Protein AF-A0A8H4UH31-F1 (afdb_monomer_lite)

Secondary structure (DSSP, 8-state):
-HHHHHHH--SSS-SSHHHHHHHHHHHHHHHHHHHTTGGGGSS-TT-TTTTSGGGGGGGSPPGGGGSS-TTT-TTTTHHHHHHHHHHHHHHHHHHHHHHTTT---TTS--HHHHHHHHHHHTHHHHHHHHH-SSSHHHHIIIIIHHHHH-PPPTT--GGGGGGGGGGGS-HHHHHHHHHHHHHHHHHTTS--PPPPPHHHHHHHHHHHHH---SS--PPP----------------

pLDDT: mean 80.94, std 19.0, range [25.3, 97.12]

Organism: NCBI:txid1053134

Radius of gyration: 21.47 Å; chains: 1; bounding box: 53×34×56 Å

Foldseek 3Di:
DLVLCLLQVLEPQADDLLSLLLSLLLVQVLVVCVVVVVLVVQAPPPPPVCVPVVPLVLLAPDCCLVVDHQQVDPDPGNVVSLVVVVVSLVVVLVVQVVVCVPPADPVRDGSSNSRVSCSVSVVNLSVVLVVDNRCNSVSSQPRNVCSVPNDFPPPQDSSCSSVRCVVVDDPQSNVVSVVSSVVSVVSHVPNDNDDDDPVRSVQSVCCNVPNHDPDDDPDPPDDPPDPDDDDDDDDD

Structure (mmCIF, N/CA/C/O backbone):
data_AF-A0A8H4UH31-F1
#
_entry.id   AF-A0A8H4UH31-F1
#
loop_
_atom_site.group_PDB
_atom_site.id
_atom_site.type_symbol
_atom_site.label_atom_id
_atom_site.label_alt_id
_atom_site.label_comp_id
_atom_site.label_asym_id
_atom_site.label_entity_id
_atom_site.label_seq_id
_atom_site.pdbx_PDB_ins_code
_atom_site.Cartn_x
_atom_site.Cartn_y
_atom_site.Cartn_z
_atom_site.occupancy
_atom_site.B_iso_or_equiv
_atom_site.auth_seq_id
_atom_site.auth_comp_id
_atom_site.auth_asym_id
_atom_site.auth_atom_id
_atom_site.pdbx_PDB_model_num
ATOM 1 N N . MET A 1 1 ? -4.901 -2.040 -12.806 1.00 70.06 1 MET A N 1
ATOM 2 C CA . MET A 1 1 ? -4.747 -0.571 -12.752 1.00 70.06 1 MET A CA 1
ATOM 3 C C . MET A 1 1 ? -3.303 -0.150 -12.471 1.00 70.06 1 MET A C 1
ATOM 5 O O . MET A 1 1 ? -2.704 0.439 -13.356 1.00 70.06 1 MET A O 1
ATOM 9 N N . HIS A 1 2 ? -2.698 -0.487 -11.323 1.00 85.94 2 HIS A N 1
ATOM 10 C CA . HIS A 1 2 ? -1.371 0.050 -10.956 1.00 85.94 2 HIS A CA 1
ATOM 11 C C . HIS A 1 2 ? -0.221 -0.316 -11.908 1.00 85.94 2 HIS A C 1
ATOM 13 O O . HIS A 1 2 ? 0.576 0.557 -12.235 1.00 85.94 2 HIS A O 1
ATOM 19 N N . LEU A 1 3 ? -0.153 -1.560 -12.407 1.00 86.31 3 LEU A N 1
ATOM 20 C CA . LEU A 1 3 ? 0.844 -1.940 -13.428 1.00 86.31 3 LEU A CA 1
ATOM 21 C C . LEU A 1 3 ? 0.683 -1.146 -14.728 1.00 86.31 3 LEU A C 1
ATOM 23 O O . LEU A 1 3 ? 1.679 -0.787 -15.338 1.00 86.31 3 LEU A O 1
ATOM 27 N N . ALA A 1 4 ? -0.553 -0.834 -15.129 1.00 86.75 4 ALA A N 1
ATOM 28 C CA . ALA A 1 4 ? -0.802 -0.035 -16.326 1.00 86.75 4 ALA A CA 1
ATOM 29 C C . ALA A 1 4 ? -0.328 1.414 -16.139 1.00 86.75 4 ALA A C 1
ATOM 31 O O . ALA A 1 4 ? 0.267 1.972 -17.050 1.00 86.75 4 ALA A O 1
ATOM 32 N N . GLN A 1 5 ? -0.514 2.001 -14.950 1.00 88.62 5 GLN A N 1
ATOM 33 C CA . GLN A 1 5 ? 0.063 3.316 -14.656 1.00 88.62 5 GLN A CA 1
ATOM 34 C C . GLN A 1 5 ? 1.593 3.275 -14.759 1.00 88.62 5 GLN A C 1
ATOM 36 O O . GLN A 1 5 ? 2.166 4.122 -15.431 1.00 88.62 5 GLN A O 1
ATOM 41 N N . LEU A 1 6 ? 2.249 2.277 -14.151 1.00 90.25 6 LEU A N 1
ATOM 42 C CA . LEU A 1 6 ? 3.710 2.143 -14.225 1.00 90.25 6 LEU A CA 1
ATOM 43 C C . LEU A 1 6 ? 4.212 1.952 -15.661 1.00 90.25 6 LEU A C 1
ATOM 45 O O . LEU A 1 6 ? 5.245 2.503 -16.043 1.00 90.25 6 LEU A O 1
ATOM 49 N N . LEU A 1 7 ? 3.453 1.205 -16.458 1.00 90.00 7 LEU A N 1
ATOM 50 C CA . LEU A 1 7 ? 3.750 0.952 -17.857 1.00 90.00 7 LEU A CA 1
ATOM 51 C C . LEU A 1 7 ? 3.650 2.218 -18.717 1.00 90.00 7 LEU A C 1
ATOM 53 O O . LEU A 1 7 ? 4.584 2.505 -19.454 1.00 90.00 7 LEU A O 1
ATOM 57 N N . PHE A 1 8 ? 2.544 2.959 -18.628 1.00 89.19 8 PHE A N 1
ATOM 58 C CA . PHE A 1 8 ? 2.219 4.014 -19.596 1.00 89.19 8 PHE A CA 1
ATOM 59 C C . PHE A 1 8 ? 2.584 5.430 -19.148 1.00 89.19 8 PHE A C 1
ATOM 61 O O . PHE A 1 8 ? 2.670 6.327 -19.984 1.00 89.19 8 PHE A O 1
ATOM 68 N N . GLN A 1 9 ? 2.812 5.656 -17.854 1.00 86.88 9 GLN A N 1
ATOM 69 C CA . GLN A 1 9 ? 3.253 6.957 -17.362 1.00 86.88 9 GLN A CA 1
ATOM 70 C C . GLN A 1 9 ? 4.760 7.113 -17.600 1.00 86.88 9 GLN A C 1
ATOM 72 O O . GLN A 1 9 ? 5.571 6.502 -16.903 1.00 86.88 9 GLN A O 1
ATOM 77 N N . HIS A 1 10 ? 5.134 7.934 -18.579 1.00 82.94 10 HIS A N 1
ATOM 78 C CA . HIS A 1 10 ? 6.537 8.218 -18.906 1.00 82.94 10 HIS A CA 1
ATOM 79 C C . HIS A 1 10 ? 7.198 9.135 -17.873 1.00 82.94 10 HIS A C 1
ATOM 81 O O . HIS A 1 10 ? 8.260 8.824 -17.341 1.00 82.94 10 HIS A O 1
ATOM 87 N N . ASN A 1 11 ? 6.535 10.247 -17.553 1.00 82.06 11 ASN A N 1
ATOM 88 C CA . ASN A 1 11 ? 7.171 11.350 -16.841 1.00 82.06 11 ASN A CA 1
ATOM 89 C C . ASN A 1 11 ? 6.966 11.270 -15.335 1.00 82.06 11 ASN A C 1
ATOM 91 O O . ASN A 1 11 ? 5.857 10.985 -14.868 1.00 82.06 11 ASN A O 1
ATOM 95 N N . ASP A 1 12 ? 8.040 11.589 -14.607 1.00 82.12 12 ASP A N 1
ATOM 96 C CA . ASP A 1 12 ? 8.074 11.850 -13.162 1.00 82.12 12 ASP A CA 1
ATOM 97 C C . ASP A 1 12 ? 7.559 10.697 -12.282 1.00 82.12 12 ASP A C 1
ATOM 99 O O . ASP A 1 12 ? 7.332 10.872 -11.086 1.00 82.12 12 ASP A O 1
ATOM 103 N N . LEU A 1 13 ? 7.387 9.500 -12.858 1.00 84.81 13 LEU A N 1
ATOM 104 C CA . LEU A 1 13 ? 6.949 8.332 -12.105 1.00 84.81 13 LEU A CA 1
ATOM 105 C C . LEU A 1 13 ? 8.113 7.593 -11.456 1.00 84.81 13 LEU A C 1
ATOM 107 O O . LEU A 1 13 ? 7.909 6.970 -10.423 1.00 84.81 13 LEU A O 1
ATOM 111 N N . VAL A 1 14 ? 9.304 7.629 -12.047 1.00 89.38 14 VAL A N 1
ATOM 112 C CA . VAL A 1 14 ? 10.465 6.876 -11.567 1.00 89.38 14 VAL A CA 1
ATOM 113 C C . VAL A 1 14 ? 11.676 7.799 -11.465 1.00 89.38 14 VAL A C 1
ATOM 115 O O . VAL A 1 14 ? 11.948 8.540 -12.407 1.00 89.38 14 VAL A O 1
ATOM 118 N N . SER A 1 15 ? 12.387 7.758 -10.336 1.00 89.88 15 SER A N 1
ATOM 119 C CA . SER A 1 15 ? 13.560 8.608 -10.068 1.00 89.88 15 SER A CA 1
ATOM 120 C C . SER A 1 15 ? 14.903 7.880 -10.179 1.00 89.88 15 SER A C 1
ATOM 122 O O . SER A 1 15 ? 15.918 8.519 -10.449 1.00 89.88 15 SER A O 1
ATOM 124 N N . SER A 1 16 ? 14.924 6.561 -9.988 1.00 94.25 16 SER A N 1
ATOM 125 C CA . SER A 1 16 ? 16.117 5.712 -10.083 1.00 94.25 16 SER A CA 1
ATOM 126 C C . SER A 1 16 ? 15.750 4.294 -10.527 1.00 94.25 16 SER A C 1
ATOM 128 O O . SER A 1 16 ? 14.575 3.917 -10.547 1.00 94.25 16 SER A O 1
ATOM 130 N N . GLU A 1 17 ? 16.746 3.476 -10.871 1.00 96.00 17 GLU A N 1
ATOM 131 C CA . GLU A 1 17 ? 16.490 2.070 -11.191 1.00 96.00 17 GLU A CA 1
ATOM 132 C C . GLU A 1 17 ? 15.904 1.302 -9.998 1.00 96.00 17 GLU A C 1
ATOM 134 O O . GLU A 1 17 ? 14.960 0.534 -10.167 1.00 96.00 17 GLU A O 1
ATOM 139 N N . ASP A 1 18 ? 16.421 1.530 -8.789 1.00 96.31 18 ASP A N 1
ATOM 140 C CA . ASP A 1 18 ? 15.924 0.883 -7.571 1.00 96.31 18 ASP A CA 1
ATOM 141 C C . ASP A 1 18 ? 14.499 1.324 -7.220 1.00 96.31 18 ASP A C 1
ATOM 143 O O . ASP A 1 18 ? 13.655 0.492 -6.882 1.00 96.31 18 ASP A O 1
ATOM 147 N N . ASP A 1 19 ? 14.175 2.604 -7.416 1.00 94.69 19 ASP A N 1
ATOM 148 C CA . ASP A 1 19 ? 12.799 3.093 -7.327 1.00 94.69 19 ASP A CA 1
ATOM 149 C C . ASP A 1 19 ? 11.890 2.400 -8.364 1.00 94.69 19 ASP A C 1
ATOM 151 O O . ASP A 1 19 ? 10.774 1.979 -8.045 1.00 94.69 19 ASP A O 1
ATOM 155 N N . CYS A 1 20 ? 12.384 2.172 -9.587 1.00 95.12 20 CYS A N 1
ATOM 156 C CA . CYS A 1 20 ? 11.659 1.411 -10.605 1.00 95.12 20 CYS A CA 1
ATOM 157 C C . CYS A 1 20 ? 11.386 -0.032 -10.166 1.00 95.12 20 CYS A C 1
ATOM 159 O O . CYS A 1 20 ? 10.269 -0.531 -10.332 1.00 95.12 20 CYS A O 1
ATOM 161 N N . ARG A 1 21 ? 12.401 -0.708 -9.614 1.00 97.12 21 ARG A N 1
ATOM 162 C CA . ARG A 1 21 ? 12.308 -2.095 -9.136 1.00 97.12 21 ARG A CA 1
ATOM 163 C C . ARG A 1 21 ? 11.351 -2.205 -7.950 1.00 97.12 21 ARG A C 1
ATOM 165 O O . ARG A 1 21 ? 10.476 -3.070 -7.967 1.00 97.12 21 ARG A O 1
ATOM 172 N N . ASN A 1 22 ? 11.408 -1.272 -6.998 1.00 95.75 22 ASN A N 1
ATOM 173 C CA . ASN A 1 22 ? 10.420 -1.121 -5.922 1.00 95.75 22 ASN A CA 1
ATOM 174 C C . ASN A 1 22 ? 8.997 -1.026 -6.457 1.00 95.75 22 ASN A C 1
ATOM 176 O O . ASN A 1 22 ? 8.120 -1.799 -6.056 1.00 95.75 22 ASN A O 1
ATOM 180 N N . LYS A 1 23 ? 8.781 -0.115 -7.405 1.00 95.25 23 LYS A N 1
ATOM 181 C CA . LYS A 1 23 ? 7.479 0.106 -8.034 1.00 95.25 23 LYS A CA 1
ATOM 182 C C . LYS A 1 23 ? 6.970 -1.128 -8.768 1.00 95.25 23 LYS A C 1
ATOM 184 O O . LYS A 1 23 ? 5.772 -1.429 -8.710 1.00 95.25 23 LYS A O 1
ATOM 189 N N . TYR A 1 24 ? 7.861 -1.829 -9.460 1.00 95.44 24 TYR A N 1
ATOM 190 C CA . TYR A 1 24 ? 7.552 -3.041 -10.206 1.00 95.44 24 TYR A CA 1
ATOM 191 C C . TYR A 1 24 ? 7.164 -4.192 -9.270 1.00 95.44 24 TYR A C 1
ATOM 193 O O . TYR A 1 24 ? 6.067 -4.744 -9.396 1.00 95.44 24 TYR A O 1
ATOM 201 N N . VAL A 1 25 ? 8.018 -4.506 -8.290 1.00 96.69 25 VAL A N 1
ATOM 202 C CA . VAL A 1 25 ? 7.815 -5.602 -7.333 1.00 96.69 25 VAL A CA 1
ATOM 203 C C . VAL A 1 25 ? 6.523 -5.404 -6.542 1.00 96.69 25 VAL A C 1
ATOM 205 O O . VAL A 1 25 ? 5.678 -6.302 -6.533 1.00 96.69 25 VAL A O 1
ATOM 208 N N . ALA A 1 26 ? 6.296 -4.215 -5.973 1.00 96.44 26 ALA A N 1
ATOM 209 C CA . ALA A 1 26 ? 5.078 -3.912 -5.219 1.00 96.44 26 ALA A CA 1
ATOM 210 C C . ALA A 1 26 ? 3.802 -4.163 -6.043 1.00 96.44 26 ALA A C 1
ATOM 212 O O . ALA A 1 26 ? 2.841 -4.784 -5.579 1.00 96.44 26 ALA A O 1
ATOM 213 N N . ARG A 1 27 ? 3.794 -3.732 -7.311 1.00 94.81 27 ARG A N 1
ATOM 214 C CA . ARG A 1 27 ? 2.629 -3.871 -8.197 1.00 94.81 27 ARG A CA 1
ATOM 215 C C . ARG A 1 27 ? 2.413 -5.306 -8.679 1.00 94.81 27 ARG A C 1
ATOM 217 O O . ARG A 1 27 ? 1.254 -5.708 -8.814 1.00 94.81 27 ARG A O 1
ATOM 224 N N . GLN A 1 28 ? 3.474 -6.088 -8.904 1.00 94.88 28 GLN A N 1
ATOM 225 C CA . GLN A 1 28 ? 3.346 -7.516 -9.224 1.00 94.88 28 GLN A CA 1
ATOM 226 C C . GLN A 1 28 ? 2.795 -8.308 -8.034 1.00 94.88 28 GLN A C 1
ATOM 228 O O . GLN A 1 28 ? 1.847 -9.083 -8.185 1.00 94.88 28 GLN A O 1
ATOM 233 N N . LEU A 1 29 ? 3.315 -8.052 -6.831 1.00 95.38 29 LEU A N 1
ATOM 234 C CA . LEU A 1 29 ? 2.835 -8.674 -5.597 1.00 95.38 29 LEU A CA 1
ATOM 235 C C . LEU A 1 29 ? 1.364 -8.343 -5.334 1.00 95.38 29 LEU A C 1
ATOM 237 O O . LEU A 1 29 ? 0.555 -9.243 -5.102 1.00 95.38 29 LEU A O 1
ATOM 241 N N . PHE A 1 30 ? 0.989 -7.070 -5.452 1.00 93.38 30 PHE A N 1
ATOM 242 C CA . PHE A 1 30 ? -0.396 -6.640 -5.281 1.00 93.38 30 PHE A CA 1
ATOM 243 C C . PHE A 1 30 ? -1.335 -7.258 -6.324 1.00 93.38 30 PHE A C 1
ATOM 245 O O . PHE A 1 30 ? -2.415 -7.747 -5.984 1.00 93.38 30 PHE A O 1
ATOM 252 N N . ARG A 1 31 ? -0.913 -7.317 -7.597 1.00 91.50 31 ARG A N 1
ATOM 253 C CA . ARG A 1 31 ? -1.653 -8.031 -8.649 1.00 91.50 31 ARG A CA 1
ATOM 254 C C . ARG A 1 31 ? -1.845 -9.501 -8.286 1.00 91.50 31 ARG A C 1
ATOM 256 O O . ARG A 1 31 ? -2.932 -10.033 -8.504 1.00 91.50 31 ARG A O 1
ATOM 263 N N . ARG A 1 32 ? -0.822 -10.168 -7.752 1.00 91.12 32 ARG A N 1
ATOM 264 C CA . ARG A 1 32 ? -0.923 -11.576 -7.356 1.00 91.12 32 ARG A CA 1
ATOM 265 C C . ARG A 1 32 ? -1.920 -11.773 -6.222 1.00 91.12 32 ARG A C 1
ATOM 267 O O . ARG A 1 32 ? -2.760 -12.662 -6.330 1.00 91.12 32 ARG A O 1
ATOM 274 N N . LEU A 1 33 ? -1.877 -10.925 -5.194 1.00 90.88 33 LEU A N 1
ATOM 275 C CA . LEU A 1 33 ? -2.866 -10.948 -4.114 1.00 90.88 33 LEU A CA 1
ATOM 276 C C . LEU A 1 33 ? -4.290 -10.780 -4.659 1.00 90.88 33 LEU A C 1
ATOM 278 O O . LEU A 1 33 ? -5.184 -11.521 -4.255 1.00 90.88 33 LEU A O 1
ATOM 282 N N . ALA A 1 34 ? -4.488 -9.874 -5.623 1.00 88.56 34 ALA A N 1
ATOM 283 C CA . ALA A 1 34 ? -5.775 -9.692 -6.290 1.00 88.56 34 ALA A CA 1
ATOM 284 C C . ALA A 1 34 ? -6.216 -10.951 -7.055 1.00 88.56 34 ALA A C 1
ATOM 286 O O . ALA A 1 34 ? -7.337 -11.417 -6.872 1.00 88.56 34 ALA A O 1
ATOM 287 N N . LYS A 1 35 ? -5.326 -11.547 -7.867 1.00 87.31 35 LYS A N 1
ATOM 288 C CA . LYS A 1 35 ? -5.616 -12.778 -8.630 1.00 87.31 35 LYS A CA 1
ATOM 289 C C . LYS A 1 35 ? -5.939 -13.972 -7.730 1.00 87.31 35 LYS A C 1
ATOM 291 O O . LYS A 1 35 ? -6.716 -14.829 -8.129 1.00 87.31 35 LYS A O 1
ATOM 296 N N . GLN A 1 36 ? -5.331 -14.038 -6.549 1.00 88.06 36 GLN A N 1
ATOM 297 C CA . GLN A 1 36 ? -5.541 -15.110 -5.573 1.00 88.06 36 GLN A CA 1
ATOM 298 C C . GLN A 1 36 ? -6.746 -14.861 -4.652 1.00 88.06 36 GLN A C 1
ATOM 300 O O . GLN A 1 36 ? -7.007 -15.682 -3.781 1.00 88.06 36 GLN A O 1
ATOM 305 N N . GLY A 1 37 ? -7.447 -13.726 -4.783 1.00 84.50 37 GLY A N 1
ATOM 306 C CA . GLY A 1 37 ? -8.533 -13.359 -3.869 1.00 84.50 37 GLY A CA 1
ATOM 307 C C . GLY A 1 37 ? -8.067 -13.094 -2.432 1.00 84.50 37 GLY A C 1
ATOM 308 O O . GLY A 1 37 ? -8.871 -13.114 -1.512 1.00 84.50 37 GLY A O 1
ATOM 309 N N . ARG A 1 38 ? -6.771 -12.835 -2.216 1.00 85.75 38 ARG A N 1
ATOM 310 C CA . ARG A 1 38 ? -6.180 -12.626 -0.882 1.00 85.75 38 ARG A CA 1
ATOM 311 C C . ARG A 1 38 ? -6.286 -11.188 -0.384 1.00 85.75 38 ARG A C 1
ATOM 313 O O . ARG A 1 38 ? -5.951 -10.917 0.759 1.00 85.75 38 ARG A O 1
ATOM 320 N N . LEU A 1 39 ? -6.754 -10.251 -1.212 1.00 82.38 39 LEU A N 1
ATOM 321 C CA . LEU A 1 39 ? -6.976 -8.871 -0.763 1.00 82.38 39 LEU A CA 1
ATOM 322 C C . LEU A 1 39 ? -8.113 -8.778 0.265 1.00 82.38 39 LEU A C 1
ATOM 324 O O . LEU A 1 39 ? -8.082 -7.911 1.127 1.00 82.38 39 LEU A O 1
ATOM 328 N N . SER A 1 40 ? -9.090 -9.688 0.230 1.00 73.00 40 SER A N 1
ATOM 329 C CA . SER A 1 40 ? -10.187 -9.716 1.204 1.00 73.00 40 SER A CA 1
ATOM 330 C C . SER A 1 40 ? -9.796 -10.291 2.568 1.00 73.00 40 SER A C 1
ATOM 332 O O . SER A 1 40 ? -10.651 -10.350 3.439 1.00 73.00 40 SER A O 1
ATOM 334 N N . THR A 1 41 ? -8.540 -10.706 2.771 1.00 75.38 41 THR A N 1
ATOM 335 C CA . THR A 1 41 ? -8.069 -11.267 4.049 1.00 75.38 41 THR A CA 1
ATOM 336 C C . THR A 1 41 ? -7.926 -10.212 5.158 1.00 75.38 41 THR A C 1
ATOM 338 O O . THR A 1 41 ? -7.814 -10.579 6.321 1.00 75.38 41 THR A O 1
ATOM 341 N N . LEU A 1 42 ? -7.934 -8.914 4.832 1.00 75.19 42 LEU A N 1
ATOM 342 C CA . LEU A 1 42 ? -7.936 -7.843 5.837 1.00 75.19 42 LEU A CA 1
ATOM 343 C C . LEU A 1 42 ? -9.382 -7.527 6.255 1.00 75.19 42 LEU A C 1
ATOM 345 O O . LEU A 1 42 ? -10.188 -7.117 5.413 1.00 75.19 42 LEU A O 1
ATOM 349 N N . GLY A 1 43 ? -9.710 -7.732 7.531 1.00 66.00 43 GLY A N 1
ATOM 350 C CA . GLY A 1 43 ? -11.081 -7.650 8.041 1.00 66.00 43 GLY A CA 1
ATOM 351 C C . GLY A 1 43 ? -11.307 -8.502 9.295 1.00 66.00 43 GLY A C 1
ATOM 352 O O . GLY A 1 43 ? -10.462 -9.320 9.667 1.00 66.00 43 GLY A O 1
ATOM 353 N N . PHE A 1 44 ? -12.486 -8.378 9.909 1.00 55.22 44 PHE A N 1
ATOM 354 C CA . PHE A 1 44 ? -12.973 -9.348 10.895 1.00 55.22 44 PHE A CA 1
ATOM 355 C C . PHE A 1 44 ? -13.179 -10.730 10.262 1.00 55.22 44 PHE A C 1
ATOM 357 O O . PHE A 1 44 ? -13.818 -10.843 9.228 1.00 55.22 44 PHE A O 1
ATOM 364 N N . ALA A 1 45 ? -12.764 -11.809 10.933 1.00 53.56 45 ALA A N 1
ATOM 365 C CA . ALA A 1 45 ? -12.970 -13.185 10.454 1.00 53.56 45 ALA A CA 1
ATOM 366 C C . ALA A 1 45 ? -14.454 -13.623 10.338 1.00 53.56 45 ALA A C 1
ATOM 368 O O . ALA A 1 45 ? -14.743 -14.671 9.767 1.00 53.56 45 ALA A O 1
ATOM 369 N N . GLN A 1 46 ? -15.392 -12.856 10.906 1.00 51.12 46 GLN A N 1
ATOM 370 C CA . GLN A 1 46 ? -16.840 -13.129 10.911 1.00 51.12 46 GLN A CA 1
ATOM 371 C C . GLN A 1 46 ? -17.611 -12.353 9.831 1.00 51.12 46 GLN A C 1
ATOM 373 O O . GLN A 1 46 ? -18.842 -12.389 9.790 1.00 51.12 46 GLN A O 1
ATOM 378 N N . ASP A 1 47 ? -16.913 -11.661 8.935 1.00 54.44 47 ASP A N 1
ATOM 379 C CA . ASP A 1 47 ? -17.488 -10.727 7.976 1.00 54.44 47 ASP A CA 1
ATOM 380 C C . ASP A 1 47 ? -18.101 -11.406 6.727 1.00 54.44 47 ASP A C 1
ATOM 382 O O . ASP A 1 47 ? -17.870 -11.007 5.592 1.00 54.44 47 ASP A O 1
ATOM 386 N N . ASN A 1 48 ? -18.988 -12.390 6.907 1.00 49.91 48 ASN A N 1
ATOM 387 C CA . ASN A 1 48 ? -19.646 -13.099 5.792 1.00 49.91 48 ASN A CA 1
ATOM 388 C C . ASN A 1 48 ? -20.543 -12.200 4.903 1.00 49.91 48 ASN A C 1
ATOM 390 O O . ASN A 1 48 ? -20.851 -12.564 3.769 1.00 49.91 48 ASN A O 1
ATOM 394 N N . TRP A 1 49 ? -20.937 -11.009 5.373 1.00 45.03 49 TRP A N 1
ATOM 395 C CA . TRP A 1 49 ? -21.634 -9.992 4.565 1.00 45.03 49 TRP A CA 1
ATOM 396 C C . TRP A 1 49 ? -20.688 -9.163 3.675 1.00 45.03 49 TRP A C 1
ATOM 398 O O . TRP A 1 49 ? -21.132 -8.476 2.752 1.00 45.03 49 TRP A O 1
ATOM 408 N N . SER A 1 50 ? -19.379 -9.229 3.927 1.00 45.81 50 SER A N 1
ATOM 409 C CA . SER A 1 50 ? -18.347 -8.398 3.303 1.00 45.81 50 SER A CA 1
ATOM 410 C C . SER A 1 50 ? -17.840 -8.952 1.961 1.00 45.81 50 SER A C 1
ATOM 412 O O . SER A 1 50 ? -17.092 -8.276 1.250 1.00 45.81 50 SER A O 1
ATOM 414 N N . ALA A 1 51 ? -18.291 -10.146 1.562 1.00 47.12 51 ALA A N 1
ATOM 415 C CA . ALA A 1 51 ? -18.050 -10.710 0.233 1.00 47.12 51 ALA A CA 1
ATOM 416 C C . ALA A 1 51 ? -18.620 -9.823 -0.900 1.00 47.12 51 ALA A C 1
ATOM 418 O O . ALA A 1 51 ? -18.150 -9.880 -2.037 1.00 47.12 51 ALA A O 1
ATOM 419 N N . ALA A 1 52 ? -19.567 -8.929 -0.590 1.00 47.28 52 ALA A N 1
ATOM 420 C CA . ALA A 1 52 ? -19.968 -7.835 -1.468 1.00 47.28 52 ALA A CA 1
ATOM 421 C C . ALA A 1 52 ? -18.988 -6.649 -1.325 1.00 47.28 52 ALA A C 1
ATOM 423 O O . ALA A 1 52 ? -19.200 -5.715 -0.550 1.00 47.28 52 ALA A O 1
ATOM 424 N N . VAL A 1 53 ? -17.902 -6.686 -2.103 1.00 52.72 53 VAL A N 1
ATOM 425 C CA . VAL A 1 53 ? -16.800 -5.696 -2.171 1.00 52.72 53 VAL A CA 1
ATOM 426 C C . VAL A 1 53 ? -17.272 -4.228 -2.259 1.00 52.72 53 VAL A C 1
ATOM 428 O O . VAL A 1 53 ? -16.550 -3.310 -1.876 1.00 52.72 53 VAL A O 1
ATOM 431 N N . THR A 1 54 ? -18.501 -3.974 -2.705 1.00 50.28 54 THR A N 1
ATOM 432 C CA . THR A 1 54 ? -19.052 -2.638 -2.962 1.00 50.28 54 THR A CA 1
ATOM 433 C C . THR A 1 54 ? -19.490 -1.833 -1.733 1.00 50.28 54 THR A C 1
ATOM 435 O O . THR A 1 54 ? -19.783 -0.656 -1.907 1.00 50.28 54 THR A O 1
ATOM 438 N N . LYS A 1 55 ? -19.502 -2.380 -0.505 1.00 53.38 55 LYS A N 1
ATOM 439 C CA . LYS A 1 55 ? -19.946 -1.633 0.704 1.00 53.38 55 LYS A CA 1
ATOM 440 C C . LYS A 1 55 ? -18.862 -1.374 1.766 1.00 53.38 55 LYS A C 1
ATOM 442 O O . LYS A 1 55 ? -19.136 -0.681 2.740 1.00 53.38 55 LYS A O 1
ATOM 447 N N . LYS A 1 56 ? -17.627 -1.865 1.578 1.00 60.47 56 LYS A N 1
ATOM 448 C CA . LYS A 1 56 ? -16.563 -1.795 2.608 1.00 60.47 56 LYS A CA 1
ATOM 449 C C . LYS A 1 56 ? -16.076 -0.376 2.928 1.00 60.47 56 LYS A C 1
ATOM 451 O O . LYS A 1 56 ? -15.656 -0.132 4.046 1.00 60.47 56 LYS A O 1
ATOM 456 N N . PHE A 1 57 ? -16.179 0.569 1.990 1.00 61.59 57 PHE A N 1
ATOM 457 C CA . PHE A 1 57 ? -15.667 1.933 2.192 1.00 61.59 57 PHE A CA 1
ATOM 458 C C . PHE A 1 57 ? -16.454 2.738 3.236 1.00 61.59 57 PHE A C 1
ATOM 460 O O . PHE A 1 57 ? -15.906 3.664 3.819 1.00 61.59 57 PHE A O 1
ATOM 467 N N . VAL A 1 58 ? -17.732 2.407 3.465 1.00 71.56 58 VAL A N 1
ATOM 468 C CA . VAL A 1 58 ? -18.547 3.064 4.504 1.00 71.56 58 VAL A CA 1
ATOM 469 C C . VAL A 1 58 ? -18.069 2.657 5.899 1.00 71.56 58 VAL A C 1
ATOM 471 O O . VAL A 1 58 ? -18.232 3.414 6.845 1.00 71.56 58 VAL A O 1
ATOM 474 N N . LEU A 1 59 ? -17.453 1.476 6.003 1.00 84.19 59 LEU A N 1
ATOM 475 C CA . LEU A 1 59 ? -16.930 0.896 7.237 1.00 84.19 59 LEU A CA 1
ATOM 476 C C . LEU A 1 59 ? -15.488 1.331 7.534 1.00 84.19 59 LEU A C 1
ATOM 478 O O . LEU A 1 59 ? -14.905 0.892 8.522 1.00 84.19 59 LEU A O 1
ATOM 482 N N . ASP A 1 60 ? -14.886 2.147 6.672 1.00 88.12 60 ASP A N 1
ATOM 483 C CA . ASP A 1 60 ? -13.552 2.693 6.883 1.00 88.12 60 ASP A CA 1
ATOM 484 C C . ASP A 1 60 ? -13.647 4.081 7.516 1.00 88.12 60 ASP A C 1
ATOM 486 O O . ASP A 1 60 ? -14.615 4.812 7.274 1.00 88.12 60 ASP A O 1
ATOM 490 N N . PRO A 1 61 ? -12.647 4.485 8.314 1.00 91.69 61 PRO A N 1
ATOM 491 C CA . PRO A 1 61 ? -12.646 5.822 8.869 1.00 91.69 61 PRO A CA 1
ATOM 492 C C . PRO A 1 61 ? -12.553 6.883 7.758 1.00 91.69 61 PRO A C 1
ATOM 494 O O . PRO A 1 61 ? -11.930 6.657 6.712 1.00 91.69 61 PRO A O 1
ATOM 497 N N . PRO A 1 62 ? -13.167 8.064 7.958 1.00 89.81 62 PRO A N 1
ATOM 498 C CA . PRO A 1 62 ? -13.184 9.107 6.944 1.00 89.81 62 PRO A CA 1
ATOM 499 C C . PRO A 1 62 ? -11.770 9.625 6.674 1.00 89.81 62 PRO A C 1
ATOM 501 O O . PRO A 1 62 ? -11.131 10.209 7.546 1.00 89.81 62 PRO A O 1
ATOM 504 N N . TRP A 1 63 ? -11.263 9.466 5.451 1.00 85.00 63 TRP A N 1
ATOM 505 C CA . TRP A 1 63 ? -9.896 9.894 5.109 1.00 85.00 63 TRP A CA 1
ATOM 506 C C . TRP A 1 63 ? -9.658 11.406 5.314 1.00 85.00 63 TRP A C 1
ATOM 508 O O . TRP A 1 63 ? -8.524 11.834 5.509 1.00 85.00 63 TRP A O 1
ATOM 518 N N . TRP A 1 64 ? -10.718 12.221 5.294 1.00 88.06 64 TRP A N 1
ATOM 519 C CA . TRP A 1 64 ? -10.659 13.684 5.333 1.00 88.06 64 TRP A CA 1
ATOM 520 C C . TRP A 1 64 ? -10.461 14.292 6.732 1.00 88.06 64 TRP A C 1
ATOM 522 O O . TRP A 1 64 ? -10.433 15.514 6.833 1.00 88.06 64 TRP A O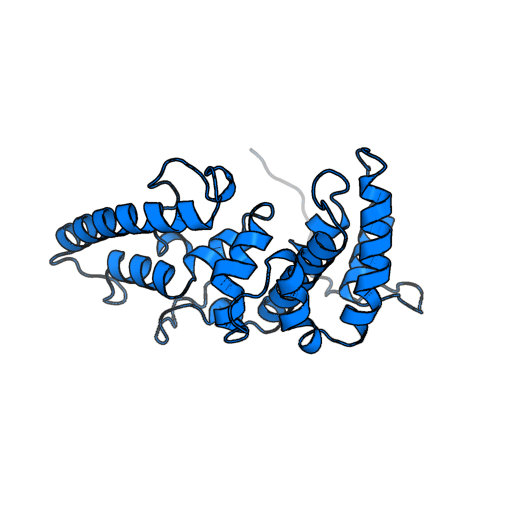 1
ATOM 532 N N . LEU A 1 65 ? -10.272 13.504 7.801 1.00 91.19 65 LEU A N 1
ATOM 533 C CA . LEU A 1 65 ? -10.086 14.040 9.167 1.00 91.19 65 LEU A CA 1
ATOM 534 C C . LEU A 1 65 ? -8.927 15.042 9.305 1.00 91.19 65 LEU A C 1
ATOM 536 O O . LEU A 1 65 ? -8.950 15.881 10.201 1.00 91.19 65 LEU A O 1
ATOM 540 N N . LEU A 1 66 ? -7.919 14.966 8.432 1.00 89.00 66 LEU A N 1
ATOM 541 C CA . LEU A 1 66 ? -6.797 15.907 8.406 1.00 89.00 66 LEU A CA 1
ATOM 542 C C . LEU A 1 66 ? -6.909 16.991 7.325 1.00 89.00 66 LEU A C 1
ATOM 544 O O . LEU A 1 66 ? -6.027 17.840 7.249 1.00 89.00 66 LEU A O 1
ATOM 548 N N . PHE A 1 67 ? -7.948 16.961 6.479 1.00 87.19 67 PHE A N 1
ATOM 549 C CA . PHE A 1 67 ? -8.106 17.835 5.302 1.00 87.19 67 PHE A CA 1
ATOM 550 C C . PHE A 1 67 ? -6.871 17.893 4.375 1.00 87.19 67 PHE A C 1
ATOM 552 O O . PHE A 1 67 ? -6.706 18.817 3.585 1.00 87.19 67 PHE A O 1
ATOM 559 N N . GLU A 1 68 ? -6.023 16.870 4.443 1.00 86.44 68 GLU A N 1
ATOM 560 C CA . GLU A 1 68 ? -4.788 16.700 3.686 1.00 86.44 68 GLU A CA 1
ATOM 561 C C . GLU A 1 68 ? -4.695 15.229 3.268 1.00 86.44 68 GLU A C 1
ATOM 563 O O . GLU A 1 68 ? -5.052 14.339 4.045 1.00 86.44 68 GLU A O 1
ATOM 568 N N . THR A 1 69 ? -4.228 14.946 2.051 1.00 86.00 69 THR A N 1
ATOM 569 C CA . THR A 1 69 ? -3.997 13.565 1.599 1.00 86.00 69 THR A CA 1
ATOM 570 C C . THR A 1 69 ? -2.647 13.030 2.093 1.00 86.00 69 THR A C 1
ATOM 572 O O . THR A 1 69 ? -1.690 13.807 2.140 1.00 86.00 69 THR A O 1
ATOM 575 N N . PRO A 1 70 ? -2.514 11.715 2.351 1.00 85.81 70 PRO A N 1
ATOM 576 C CA . PRO A 1 70 ? -1.258 11.079 2.753 1.00 85.81 70 PRO A CA 1
ATOM 577 C C . PRO A 1 70 ? -0.003 11.515 1.983 1.00 85.81 70 PRO A C 1
ATOM 579 O O . PRO A 1 70 ? 1.039 11.760 2.583 1.00 85.81 70 PRO A O 1
ATOM 582 N N . GLU A 1 71 ? -0.099 11.659 0.663 1.00 82.69 71 GLU A N 1
ATOM 583 C CA . GLU A 1 71 ? 1.004 12.049 -0.224 1.00 82.69 71 GLU A CA 1
ATOM 584 C C . GLU A 1 71 ? 1.436 13.527 -0.136 1.00 82.69 71 GLU A C 1
ATOM 586 O O . GLU A 1 71 ? 2.538 13.877 -0.566 1.00 82.69 71 GLU A O 1
ATOM 591 N N . MET A 1 72 ? 0.588 14.413 0.394 1.00 82.12 72 MET A N 1
ATOM 592 C CA . MET A 1 72 ? 0.879 15.853 0.461 1.00 82.12 72 MET A CA 1
ATOM 593 C C . MET A 1 72 ? 1.706 16.225 1.686 1.00 82.12 72 MET A C 1
ATOM 595 O O . MET A 1 72 ? 2.430 17.224 1.647 1.00 82.12 72 MET A O 1
ATOM 599 N N . ARG A 1 73 ? 1.664 15.395 2.733 1.00 80.94 73 ARG A N 1
ATOM 600 C CA . ARG A 1 73 ? 2.280 15.741 4.003 1.00 80.94 73 ARG A CA 1
ATOM 601 C C . ARG A 1 73 ? 3.787 15.896 3.899 1.00 80.94 73 ARG A C 1
ATOM 603 O O . ARG A 1 73 ? 4.490 15.119 3.252 1.00 80.94 73 ARG A O 1
ATOM 610 N N . ARG A 1 74 ? 4.289 16.927 4.568 1.00 74.31 74 ARG A N 1
ATOM 611 C CA . ARG A 1 74 ? 5.713 17.232 4.701 1.00 74.31 74 ARG A CA 1
ATOM 612 C C . ARG A 1 74 ? 6.121 17.167 6.181 1.00 74.31 74 ARG A C 1
ATOM 614 O O . ARG A 1 74 ? 5.321 17.587 7.018 1.00 74.31 74 ARG A O 1
ATOM 621 N N . PRO A 1 75 ? 7.365 16.755 6.490 1.00 73.19 75 PRO A N 1
ATOM 622 C CA . PRO A 1 75 ? 8.408 16.308 5.557 1.00 73.19 75 PRO A CA 1
ATOM 623 C C . PRO A 1 75 ? 8.293 14.853 5.065 1.00 73.19 75 PRO A C 1
ATOM 625 O O . PRO A 1 75 ? 8.735 14.589 3.950 1.00 73.19 75 PRO A O 1
ATOM 628 N N . SER A 1 76 ? 7.691 13.934 5.825 1.00 70.75 76 SER A N 1
ATOM 629 C CA . SER A 1 76 ? 7.859 12.480 5.603 1.00 70.75 76 SER A CA 1
ATOM 630 C C . SER A 1 76 ? 6.643 11.772 4.977 1.00 70.75 76 SER A C 1
ATOM 632 O O . SER A 1 76 ? 6.491 10.557 5.109 1.00 70.75 76 SER A O 1
ATOM 634 N N . GLY A 1 77 ? 5.751 12.509 4.305 1.00 83.69 77 GLY A N 1
ATOM 635 C CA . GLY A 1 77 ? 4.650 11.935 3.525 1.00 83.69 77 GLY A CA 1
ATOM 636 C C . GLY A 1 77 ? 3.687 11.063 4.337 1.00 83.69 77 GLY A C 1
ATOM 637 O O . GLY A 1 77 ? 3.197 11.452 5.402 1.00 83.69 77 GLY A O 1
ATOM 638 N N . VAL A 1 78 ? 3.419 9.865 3.811 1.00 88.06 78 VAL A N 1
ATOM 639 C CA . VAL A 1 78 ? 2.373 8.946 4.289 1.00 88.06 78 VAL A CA 1
ATOM 640 C C . VAL A 1 78 ? 2.585 8.521 5.749 1.00 88.06 78 VAL A C 1
ATOM 642 O O . VAL A 1 78 ? 1.608 8.375 6.482 1.00 88.06 78 VAL A O 1
ATOM 645 N N . ASP A 1 79 ? 3.828 8.379 6.214 1.00 87.75 79 ASP A N 1
ATOM 646 C CA . ASP A 1 79 ? 4.117 7.890 7.571 1.00 87.75 79 ASP A CA 1
ATOM 647 C C . ASP A 1 79 ? 3.791 8.913 8.654 1.00 87.75 79 ASP A C 1
ATOM 649 O O . ASP A 1 79 ? 3.139 8.605 9.654 1.00 87.75 79 ASP A O 1
ATOM 653 N N . GLU A 1 80 ? 4.213 10.160 8.459 1.00 88.69 80 GLU A N 1
ATOM 654 C CA . GLU A 1 80 ? 3.814 11.254 9.344 1.00 88.69 80 GLU A CA 1
ATOM 655 C C . GLU A 1 80 ? 2.319 11.519 9.262 1.00 88.69 80 GLU A C 1
ATOM 657 O O . GLU A 1 80 ? 1.695 11.866 10.269 1.00 88.69 80 GLU A O 1
ATOM 662 N N . TRP A 1 81 ? 1.739 11.327 8.075 1.00 92.38 81 TRP A N 1
ATOM 663 C CA . TRP A 1 81 ? 0.310 11.488 7.895 1.00 92.38 81 TRP A CA 1
ATOM 664 C C . TRP A 1 81 ? -0.438 10.462 8.722 1.00 92.38 81 TRP A C 1
ATOM 666 O O . TRP A 1 81 ? -1.321 10.836 9.487 1.00 92.38 81 TRP A O 1
ATOM 676 N N . SER A 1 82 ? -0.006 9.204 8.659 1.00 92.94 82 SER A N 1
ATOM 677 C CA . SER A 1 82 ? -0.576 8.100 9.421 1.00 92.94 82 SER A CA 1
ATOM 678 C C . SER A 1 82 ? -0.527 8.361 10.926 1.00 92.94 82 SER A C 1
ATOM 680 O O . SER A 1 82 ? -1.529 8.185 11.617 1.00 92.94 82 SER A O 1
ATOM 682 N N . LYS A 1 83 ? 0.599 8.883 11.434 1.00 92.56 83 LYS A N 1
ATOM 683 C CA . LYS A 1 83 ? 0.752 9.228 12.857 1.00 92.56 83 LYS A CA 1
ATOM 684 C C . LYS A 1 83 ? -0.260 10.275 13.311 1.00 92.56 83 LYS A C 1
ATOM 686 O O . LYS A 1 83 ? -0.946 10.062 14.307 1.00 92.56 83 LYS A O 1
ATOM 691 N N . ALA A 1 84 ? -0.374 11.399 12.603 1.00 92.62 84 ALA A N 1
ATOM 692 C CA . ALA A 1 84 ? -1.311 12.435 13.036 1.00 92.62 84 ALA A CA 1
ATOM 693 C C . ALA A 1 84 ? -2.766 12.078 12.715 1.00 92.62 84 ALA A C 1
ATOM 695 O O . ALA A 1 84 ? -3.665 12.495 13.437 1.00 92.62 84 ALA A O 1
ATOM 696 N N . TYR A 1 85 ? -3.003 11.293 11.663 1.00 94.50 85 TYR A N 1
ATOM 697 C CA . TYR A 1 85 ? -4.333 10.794 11.349 1.00 94.50 85 TYR A CA 1
ATOM 698 C C . TYR A 1 85 ? -4.809 9.871 12.464 1.00 94.50 85 TYR A C 1
ATOM 700 O O . TYR A 1 85 ? -5.932 10.026 12.922 1.00 94.50 85 TYR A O 1
ATOM 708 N N . GLY A 1 86 ? -3.940 8.990 12.970 1.00 94.75 86 GLY A N 1
ATOM 709 C CA . GLY A 1 86 ? -4.240 8.112 14.100 1.00 94.75 86 GLY A CA 1
ATOM 710 C C . GLY A 1 86 ? -4.687 8.872 15.353 1.00 94.75 86 GLY A C 1
ATOM 711 O O . GLY A 1 86 ? -5.674 8.495 15.974 1.00 94.75 86 GLY A O 1
ATOM 712 N N . LEU A 1 87 ? -4.035 9.990 15.692 1.00 94.69 87 LEU A N 1
ATOM 713 C CA . LEU A 1 87 ? -4.444 10.832 16.830 1.00 94.69 87 LEU A CA 1
ATOM 714 C C . LEU A 1 87 ? -5.864 11.405 16.655 1.00 94.69 87 LEU A C 1
ATOM 716 O O . LEU A 1 87 ? -6.664 11.447 17.597 1.00 94.69 87 LEU A O 1
ATOM 720 N N . GLN A 1 88 ? -6.191 11.819 15.434 1.00 95.50 88 GLN A N 1
ATOM 721 C CA . GLN A 1 88 ? -7.468 12.449 15.111 1.00 95.50 88 GLN A CA 1
ATOM 722 C C . GLN A 1 88 ? -8.563 11.393 14.997 1.00 95.50 88 GLN A C 1
ATOM 724 O O . GLN A 1 88 ? -9.683 11.611 15.459 1.00 95.50 88 GLN A O 1
ATOM 729 N N . LEU A 1 89 ? -8.208 10.228 14.461 1.00 96.62 89 LEU A N 1
ATOM 730 C CA . LEU A 1 89 ? -9.050 9.051 14.411 1.00 96.62 89 LEU A CA 1
ATOM 731 C C . LEU A 1 89 ? -9.456 8.612 15.818 1.00 96.62 89 LEU A C 1
ATOM 733 O O . LEU A 1 89 ? -10.638 8.407 16.049 1.00 96.62 89 LEU A O 1
ATOM 737 N N . GLU A 1 90 ? -8.538 8.552 16.785 1.00 96.75 90 GLU A N 1
ATOM 738 C CA . GLU A 1 90 ? -8.903 8.201 18.166 1.00 96.75 90 GLU A CA 1
ATOM 739 C C . GLU A 1 90 ? -9.911 9.180 18.778 1.00 96.75 90 GLU A C 1
ATOM 741 O O . GLU A 1 90 ? -10.828 8.778 19.495 1.00 96.75 90 GLU A O 1
ATOM 746 N N . THR A 1 91 ? -9.777 10.474 18.482 1.00 96.75 91 THR A N 1
ATOM 747 C CA . THR A 1 91 ? -10.740 11.486 18.942 1.00 96.75 91 THR A CA 1
ATOM 748 C C . THR A 1 91 ? -12.106 11.291 18.280 1.00 96.75 91 THR A C 1
ATOM 750 O O . THR A 1 91 ? -13.134 11.330 18.956 1.00 96.75 91 THR A O 1
ATOM 753 N N . TRP A 1 92 ? -12.117 11.033 16.971 1.00 96.31 92 TRP A N 1
ATOM 754 C CA . TRP A 1 92 ? -13.324 10.740 16.201 1.00 96.31 92 TRP A CA 1
ATOM 755 C C . TRP A 1 92 ? -14.039 9.479 16.701 1.00 96.31 92 TRP A C 1
ATOM 757 O O . TRP A 1 92 ? -15.248 9.505 16.927 1.00 96.31 92 TRP A O 1
ATOM 767 N N . LEU A 1 93 ? -13.294 8.394 16.929 1.00 96.50 93 LEU A N 1
ATOM 768 C CA . LEU A 1 93 ? -13.837 7.120 17.395 1.00 96.50 93 LEU A CA 1
ATOM 769 C C . LEU A 1 93 ? -14.489 7.260 18.769 1.00 96.50 93 LEU A C 1
ATOM 771 O O . LEU A 1 93 ? -15.616 6.812 18.930 1.00 96.50 93 LEU A O 1
ATOM 775 N N . LYS A 1 94 ? -13.866 7.975 19.714 1.00 96.94 94 LYS A N 1
ATOM 776 C CA . LYS A 1 94 ? -14.479 8.255 21.027 1.00 96.94 94 LYS A CA 1
ATOM 777 C C . LYS A 1 94 ? -15.811 8.997 20.912 1.00 96.94 94 LYS A C 1
ATOM 779 O O . LYS A 1 94 ? -16.747 8.701 21.648 1.00 96.94 94 LYS A O 1
ATOM 784 N N . ALA A 1 95 ? -15.902 9.966 19.999 1.00 96.38 95 ALA A N 1
ATOM 785 C CA . ALA A 1 95 ? -17.143 10.698 19.769 1.00 96.38 95 ALA A CA 1
ATOM 786 C C . ALA A 1 95 ? -18.230 9.794 19.166 1.00 96.38 95 ALA A C 1
ATOM 788 O O . ALA A 1 95 ? -19.381 9.868 19.591 1.00 96.38 95 ALA A O 1
ATOM 789 N N . MET A 1 96 ? -17.870 8.924 18.216 1.00 94.69 96 MET A N 1
ATOM 790 C CA . MET A 1 96 ? -18.808 7.957 17.643 1.00 94.69 96 MET A CA 1
ATOM 791 C C . MET A 1 96 ? -19.278 6.935 18.678 1.00 94.69 96 MET A C 1
ATOM 793 O O . MET A 1 96 ? -20.478 6.735 18.814 1.00 94.69 96 MET A O 1
ATOM 797 N N . GLU A 1 97 ? -18.359 6.355 19.451 1.00 95.38 97 GLU A N 1
ATOM 798 C CA . GLU A 1 97 ? -18.661 5.372 20.497 1.00 95.38 97 GLU A CA 1
ATOM 799 C C . GLU A 1 97 ? -19.676 5.921 21.516 1.00 95.38 97 GLU A C 1
ATOM 801 O O . GLU A 1 97 ? -20.567 5.195 21.949 1.00 95.38 97 GLU A O 1
ATOM 806 N N . GLU A 1 98 ? -19.594 7.210 21.870 1.00 95.62 98 GLU A N 1
ATOM 807 C CA . GLU A 1 98 ? -20.578 7.865 22.742 1.00 95.62 98 GLU A CA 1
ATOM 808 C C . GLU A 1 98 ? -21.965 7.966 22.090 1.00 95.62 98 GLU A C 1
ATOM 810 O O . GLU A 1 98 ? -22.972 7.720 22.750 1.00 95.62 98 GLU A O 1
ATOM 815 N N . GLN A 1 99 ? -22.025 8.307 20.799 1.00 92.69 99 GLN A N 1
ATOM 816 C CA . GLN A 1 99 ? -23.283 8.418 20.049 1.00 92.69 99 GLN A CA 1
ATOM 817 C C . GLN A 1 99 ? -23.923 7.061 19.745 1.00 92.69 99 GLN A C 1
ATOM 819 O O . GLN A 1 99 ? -25.139 6.955 19.613 1.00 92.69 99 GLN A O 1
ATOM 824 N N . GLU A 1 100 ? -23.113 6.015 19.635 1.00 93.62 100 GLU A N 1
ATOM 825 C CA . GLU A 1 100 ? -23.557 4.655 19.342 1.00 93.62 100 GLU A CA 1
ATOM 826 C C . GLU A 1 100 ? -24.111 3.928 20.580 1.00 93.62 100 GLU A C 1
ATOM 828 O O . GLU A 1 100 ? -24.679 2.837 20.458 1.00 93.62 100 GLU A O 1
ATOM 833 N N . LYS A 1 101 ? -24.003 4.520 21.779 1.00 91.88 101 LYS A N 1
ATOM 834 C CA . LYS A 1 101 ? -24.552 3.943 23.013 1.00 91.88 101 LYS A CA 1
ATOM 835 C C . LYS A 1 101 ? -26.062 3.740 22.910 1.00 91.88 101 LYS A C 1
ATOM 837 O O . LYS A 1 101 ? -26.834 4.682 22.767 1.00 91.88 101 LYS A O 1
ATOM 842 N N . GLY A 1 102 ? -26.489 2.487 23.064 1.00 84.06 102 GLY A N 1
ATOM 843 C CA . GLY A 1 102 ? -27.903 2.108 23.037 1.00 84.06 102 GLY A CA 1
ATOM 844 C C . GLY A 1 102 ? -28.506 1.995 21.633 1.00 84.06 102 GLY A C 1
ATOM 845 O O . GLY A 1 102 ? -29.696 1.708 21.521 1.00 84.06 102 GLY A O 1
ATOM 846 N N . ALA A 1 103 ? -27.712 2.179 20.574 1.00 86.12 103 ALA A N 1
ATOM 847 C CA . ALA A 1 103 ? -28.139 1.913 19.206 1.00 86.12 103 ALA A CA 1
ATOM 848 C C . ALA A 1 103 ? -28.099 0.406 18.889 1.00 86.12 103 ALA A C 1
ATOM 850 O O . ALA A 1 103 ? -27.280 -0.344 19.423 1.00 86.12 103 ALA A O 1
ATOM 851 N N . ALA A 1 104 ? -28.987 -0.037 17.996 1.00 80.12 104 ALA A N 1
ATOM 852 C CA . ALA A 1 104 ? -28.992 -1.394 17.458 1.00 80.12 104 ALA A CA 1
ATOM 853 C C . ALA A 1 104 ? -28.386 -1.402 16.047 1.00 80.12 104 ALA A C 1
ATOM 855 O O . ALA A 1 104 ? -28.789 -0.611 15.193 1.00 80.12 104 ALA A O 1
ATOM 856 N N . PHE A 1 105 ? -27.449 -2.318 15.797 1.00 79.50 105 PHE A N 1
ATOM 857 C CA . PHE A 1 105 ? -26.743 -2.460 14.519 1.00 79.50 105 PHE A CA 1
ATOM 858 C C . PHE A 1 105 ? -27.119 -3.777 13.836 1.00 79.50 105 PHE A C 1
ATOM 860 O O . PHE A 1 105 ? -27.384 -4.772 14.509 1.00 79.50 105 PHE A O 1
ATOM 867 N N . LEU A 1 106 ? -27.139 -3.789 12.498 1.00 67.62 106 LEU A N 1
ATOM 868 C CA . LEU A 1 106 ? -27.602 -4.933 11.695 1.00 67.62 106 LEU A CA 1
ATOM 869 C C . LEU A 1 106 ? -26.795 -6.216 11.936 1.00 67.62 106 LEU A C 1
ATOM 871 O O . LEU A 1 106 ? -27.357 -7.306 11.929 1.00 67.62 106 LEU A O 1
ATOM 875 N N . ASP A 1 107 ? -25.489 -6.082 12.142 1.00 74.19 107 ASP A N 1
ATOM 876 C CA . ASP A 1 107 ? -24.551 -7.164 12.448 1.00 74.19 107 ASP A CA 1
ATOM 877 C C . ASP A 1 107 ? -24.145 -7.188 13.933 1.00 74.19 107 ASP A C 1
ATOM 879 O O . ASP A 1 107 ? -23.295 -7.980 14.332 1.00 74.19 107 ASP A O 1
ATOM 883 N N . GLY A 1 108 ? -24.754 -6.330 14.760 1.00 82.00 108 GLY A N 1
ATOM 884 C CA . GLY A 1 108 ? -24.404 -6.156 16.168 1.00 82.00 108 GLY A CA 1
ATOM 885 C C . GLY A 1 108 ? -23.063 -5.455 16.411 1.00 82.00 108 GLY A C 1
ATOM 886 O O . GLY A 1 108 ? -22.657 -5.346 17.567 1.00 82.00 108 GLY A O 1
ATOM 887 N N . ILE A 1 109 ? -22.386 -4.969 15.364 1.00 85.19 109 ILE A N 1
ATOM 888 C CA . ILE A 1 109 ? -21.082 -4.312 15.464 1.00 85.19 109 ILE A CA 1
ATOM 889 C C . ILE A 1 109 ? -21.260 -2.809 15.179 1.00 85.19 109 ILE A C 1
ATOM 891 O O . ILE A 1 109 ? -21.740 -2.439 14.105 1.00 85.19 109 ILE A O 1
ATOM 895 N N . PRO A 1 110 ? -20.875 -1.917 16.111 1.00 89.88 110 PRO A N 1
ATOM 896 C CA . PRO A 1 110 ? -20.919 -0.477 15.877 1.00 89.88 110 PRO A CA 1
ATOM 897 C C . PRO A 1 110 ? -20.008 -0.041 14.722 1.00 89.88 110 PRO A C 1
ATOM 899 O O . PRO A 1 110 ? -18.991 -0.678 14.427 1.00 89.88 110 PRO A O 1
ATOM 902 N N . LEU A 1 111 ? -20.325 1.087 14.088 1.00 88.25 111 LEU A N 1
ATOM 903 C CA . LEU A 1 111 ? -19.522 1.611 12.986 1.00 88.25 111 LEU A CA 1
ATOM 904 C C . LEU A 1 111 ? -18.121 2.023 13.463 1.00 88.25 111 LEU A C 1
ATOM 906 O O . LEU A 1 111 ? -17.147 1.801 12.744 1.00 88.25 111 LEU A O 1
ATOM 910 N N . SER A 1 112 ? -17.993 2.560 14.681 1.00 92.69 112 SER A N 1
ATOM 911 C CA . SER A 1 112 ? -16.688 2.870 15.288 1.00 92.69 112 SER A CA 1
ATOM 912 C C . SER A 1 112 ? -15.775 1.644 15.391 1.00 92.69 112 SER A C 1
ATOM 914 O O . SER A 1 112 ? -14.588 1.730 15.069 1.00 92.69 112 SER A O 1
ATOM 916 N N . ALA A 1 113 ? -16.327 0.483 15.752 1.00 91.19 113 ALA A N 1
ATOM 917 C CA . ALA A 1 113 ? -15.581 -0.769 15.839 1.00 91.19 113 ALA A CA 1
ATOM 918 C C . ALA A 1 113 ? -15.076 -1.220 14.460 1.00 91.19 113 ALA A C 1
ATOM 920 O O . ALA A 1 113 ? -13.915 -1.608 14.323 1.00 91.19 113 ALA A O 1
ATOM 921 N N . HIS A 1 114 ? -15.909 -1.092 13.424 1.00 88.75 114 HIS A N 1
ATOM 922 C CA . HIS A 1 114 ? -15.509 -1.349 12.037 1.00 88.75 114 HIS A CA 1
ATOM 923 C C . HIS A 1 114 ? -14.409 -0.405 11.546 1.00 88.75 114 HIS A C 1
ATOM 925 O O . HIS A 1 114 ? -13.463 -0.850 10.894 1.00 88.75 114 HIS A O 1
ATOM 931 N N . MET A 1 115 ? -14.505 0.886 11.869 1.00 92.00 115 MET A N 1
ATOM 932 C CA . MET A 1 115 ? -13.498 1.882 11.496 1.00 92.00 115 MET A CA 1
ATOM 933 C C . MET A 1 115 ? -12.153 1.618 12.182 1.00 92.00 115 MET A C 1
ATOM 935 O O . MET A 1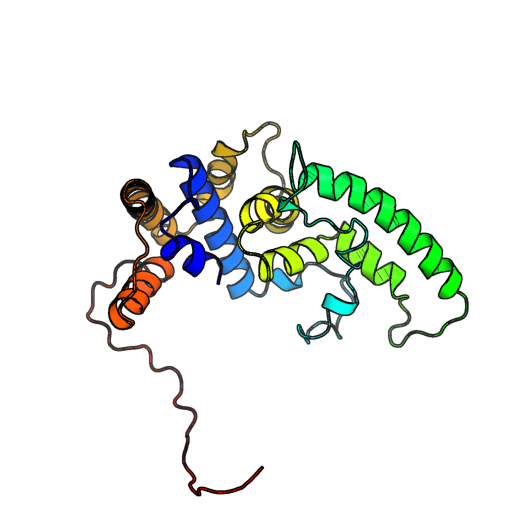 115 ? -11.105 1.700 11.536 1.00 92.00 115 MET A O 1
ATOM 939 N N . ARG A 1 116 ? -12.183 1.278 13.476 1.00 93.94 116 ARG A N 1
ATOM 940 C CA . ARG A 1 116 ? -10.994 0.925 14.259 1.00 93.94 116 ARG A CA 1
ATOM 941 C C . ARG A 1 116 ? -10.309 -0.309 13.683 1.00 93.94 116 ARG A C 1
ATOM 943 O O . ARG A 1 116 ? -9.122 -0.257 13.370 1.00 93.94 116 ARG A O 1
ATOM 950 N N . GLU A 1 117 ? -11.074 -1.373 13.454 1.00 91.62 117 GLU A N 1
ATOM 951 C CA . GLU A 1 117 ? -10.563 -2.598 12.841 1.00 91.62 117 GLU A CA 1
ATOM 952 C C . GLU A 1 117 ? -9.954 -2.314 11.468 1.00 91.62 117 GLU A C 1
ATOM 954 O O . GLU A 1 117 ? -8.828 -2.729 11.209 1.00 91.62 117 GLU A O 1
ATOM 959 N N . SER A 1 118 ? -10.634 -1.534 10.622 1.00 90.75 118 SER A N 1
ATOM 960 C CA . SER A 1 118 ? -10.125 -1.184 9.294 1.00 90.75 118 SER A CA 1
ATOM 961 C C . SER A 1 118 ? -8.736 -0.550 9.330 1.00 90.75 118 SER A C 1
ATOM 963 O O . SER A 1 118 ? -7.867 -0.851 8.500 1.00 90.75 118 SER A O 1
ATOM 965 N N . TRP A 1 119 ? -8.529 0.350 10.289 1.00 92.94 119 TRP A N 1
ATOM 966 C CA . TRP A 1 119 ? -7.261 1.030 10.489 1.00 92.94 119 TRP A CA 1
ATOM 967 C C . TRP A 1 119 ? -6.182 0.072 11.007 1.00 92.94 119 TRP A C 1
ATOM 969 O O . TRP A 1 119 ? -5.086 0.003 10.444 1.00 92.94 119 TRP A O 1
ATOM 979 N N . GLU A 1 120 ? -6.505 -0.718 12.031 1.00 91.62 120 GLU A N 1
ATOM 980 C CA . GLU A 1 120 ? -5.578 -1.637 12.696 1.00 91.62 120 GLU A CA 1
ATOM 981 C C . GLU A 1 120 ? -5.152 -2.808 11.804 1.00 91.62 120 GLU A C 1
ATOM 983 O O . GLU A 1 120 ? -3.973 -3.185 11.794 1.00 91.62 120 GLU A O 1
ATOM 988 N N . THR A 1 121 ? -6.071 -3.370 11.014 1.00 88.94 121 THR A N 1
ATOM 989 C CA . THR A 1 121 ? -5.793 -4.485 10.094 1.00 88.94 121 THR A CA 1
ATOM 990 C C . THR A 1 121 ? -5.193 -4.021 8.771 1.00 88.94 121 THR A C 1
ATOM 992 O O . THR A 1 121 ? -4.562 -4.816 8.075 1.00 88.94 121 THR A O 1
ATOM 995 N N . GLY A 1 122 ? -5.297 -2.730 8.447 1.00 90.19 122 GLY A N 1
ATOM 996 C CA . GLY A 1 122 ? -4.791 -2.151 7.205 1.00 90.19 122 GLY A CA 1
ATOM 997 C C . GLY A 1 122 ? -5.778 -2.220 6.038 1.00 90.19 122 GLY A C 1
ATOM 998 O O . GLY A 1 122 ? -5.390 -1.911 4.909 1.00 90.19 122 GLY A O 1
ATOM 999 N N . ARG A 1 123 ? -7.050 -2.574 6.277 1.00 90.06 123 ARG A N 1
ATOM 1000 C CA . ARG A 1 123 ? -8.113 -2.493 5.260 1.00 90.06 123 ARG A CA 1
ATOM 1001 C C . ARG A 1 123 ? -8.259 -1.073 4.712 1.00 90.06 123 ARG A C 1
ATOM 1003 O O . ARG A 1 123 ? -8.385 -0.916 3.498 1.00 90.06 123 ARG A O 1
ATOM 1010 N N . PHE A 1 124 ? -8.149 -0.056 5.568 1.00 90.81 124 PHE A N 1
ATOM 1011 C CA . PHE A 1 124 ? -8.130 1.349 5.150 1.00 90.81 124 PHE A CA 1
ATOM 1012 C C . PHE A 1 124 ? -7.061 1.585 4.073 1.00 90.81 124 PHE A C 1
ATOM 1014 O O . PHE A 1 124 ? -7.343 2.110 2.996 1.00 90.81 124 PHE A O 1
ATOM 1021 N N . TRP A 1 125 ? -5.835 1.123 4.332 1.00 91.81 125 TRP A N 1
ATOM 1022 C CA . TRP A 1 125 ? -4.701 1.284 3.425 1.00 91.81 125 TRP A CA 1
ATOM 1023 C C . TRP A 1 125 ? -4.852 0.479 2.142 1.00 91.81 125 TRP A C 1
ATOM 1025 O O . TRP A 1 125 ? -4.489 0.962 1.073 1.00 91.81 125 TRP A O 1
ATOM 1035 N N . LEU A 1 126 ? -5.436 -0.715 2.220 1.00 90.38 126 LEU A N 1
ATOM 1036 C CA . LEU A 1 126 ? -5.762 -1.510 1.045 1.00 90.38 126 LEU A CA 1
ATOM 1037 C C . LEU A 1 126 ? -6.757 -0.775 0.137 1.00 90.38 126 LEU A C 1
ATOM 1039 O O . LEU A 1 126 ? -6.521 -0.655 -1.067 1.00 90.38 126 LEU A O 1
ATOM 1043 N N . ASN A 1 127 ? -7.846 -0.256 0.708 1.00 86.69 127 ASN A N 1
ATOM 1044 C CA . ASN A 1 127 ? -8.854 0.495 -0.036 1.00 86.69 127 ASN A CA 1
ATOM 1045 C C . ASN A 1 127 ? -8.283 1.807 -0.592 1.00 86.69 127 ASN A C 1
ATOM 1047 O O . ASN A 1 127 ? -8.601 2.183 -1.724 1.00 86.69 127 ASN A O 1
ATOM 1051 N N . TYR A 1 128 ? -7.393 2.467 0.154 1.00 87.69 128 TYR A N 1
ATOM 1052 C CA . TYR A 1 128 ? -6.670 3.648 -0.310 1.00 87.69 128 TYR A CA 1
ATOM 1053 C C . TYR A 1 128 ? -5.764 3.320 -1.507 1.00 87.69 128 TYR A C 1
ATOM 1055 O O . TYR A 1 128 ? -5.897 3.928 -2.574 1.00 87.69 128 TYR A O 1
ATOM 1063 N N . ALA A 1 129 ? -4.905 2.303 -1.370 1.00 88.94 129 ALA A N 1
ATOM 1064 C CA . ALA A 1 129 ? -3.986 1.848 -2.411 1.00 88.94 129 ALA A CA 1
ATOM 1065 C C . ALA A 1 129 ? -4.734 1.456 -3.687 1.00 88.94 129 ALA A C 1
ATOM 1067 O O . ALA A 1 129 ? -4.340 1.875 -4.769 1.00 88.94 129 ALA A O 1
ATOM 1068 N N . ALA A 1 130 ? -5.860 0.745 -3.565 1.00 85.69 130 ALA A N 1
ATOM 1069 C CA . ALA A 1 130 ? -6.669 0.315 -4.701 1.00 85.69 130 ALA A CA 1
ATOM 1070 C C . ALA A 1 130 ? -7.237 1.474 -5.542 1.00 85.69 130 ALA A C 1
ATOM 1072 O O . ALA A 1 130 ? -7.569 1.267 -6.709 1.00 85.69 130 ALA A O 1
ATOM 1073 N N . ARG A 1 131 ? -7.365 2.686 -4.979 1.00 81.62 131 ARG A N 1
ATOM 1074 C CA . ARG A 1 131 ? -7.947 3.862 -5.657 1.00 81.62 131 ARG A CA 1
ATOM 1075 C C . ARG A 1 131 ? -6.913 4.911 -6.057 1.00 81.62 131 ARG A C 1
ATOM 1077 O O . ARG A 1 131 ? -7.160 5.679 -6.986 1.00 81.62 131 ARG A O 1
ATOM 1084 N N . LYS A 1 132 ? -5.781 4.989 -5.354 1.00 80.88 132 LYS A N 1
ATOM 1085 C CA . LYS A 1 132 ? -4.806 6.081 -5.477 1.00 80.88 132 LYS A CA 1
ATOM 1086 C C . LYS A 1 132 ? -3.447 5.542 -5.900 1.00 80.88 132 LYS A C 1
ATOM 1088 O O . LYS A 1 132 ? -2.668 5.050 -5.094 1.00 80.88 132 LYS A O 1
ATOM 1093 N N . SER A 1 133 ? -3.145 5.673 -7.188 1.00 76.69 133 SER A N 1
ATOM 1094 C CA . SER A 1 133 ? -1.944 5.055 -7.755 1.00 76.69 133 SER A CA 1
ATOM 1095 C C . SER A 1 133 ? -0.637 5.827 -7.489 1.00 76.69 133 SER A C 1
ATOM 1097 O O . SER A 1 133 ? 0.428 5.229 -7.565 1.00 76.69 133 SER A O 1
ATOM 1099 N N . TRP A 1 134 ? -0.700 7.121 -7.137 1.00 77.31 134 TRP A N 1
ATOM 1100 C CA . TRP A 1 134 ? 0.483 7.961 -6.861 1.00 77.31 134 TRP A CA 1
ATOM 1101 C C . TRP A 1 134 ? 1.124 7.715 -5.488 1.00 77.31 134 TRP A C 1
ATOM 1103 O O . TRP A 1 134 ? 2.341 7.759 -5.372 1.00 77.31 134 TRP A O 1
ATOM 1113 N N . ALA A 1 135 ? 0.325 7.409 -4.465 1.00 84.25 135 ALA A N 1
ATOM 1114 C CA . ALA A 1 135 ? 0.820 7.048 -3.133 1.00 84.25 135 ALA A CA 1
ATOM 1115 C C . ALA A 1 135 ? 1.017 5.532 -2.965 1.00 84.25 135 ALA A C 1
ATOM 1117 O O . ALA A 1 135 ? 1.367 5.072 -1.881 1.00 84.25 135 ALA A O 1
ATOM 1118 N N . PHE A 1 136 ? 0.745 4.752 -4.018 1.00 91.25 136 PHE A N 1
ATOM 1119 C CA . PHE A 1 136 ? 0.662 3.296 -3.944 1.00 91.25 136 PHE A CA 1
ATOM 1120 C C . PHE A 1 136 ? 1.923 2.673 -3.346 1.00 91.25 136 PHE A C 1
ATOM 1122 O O . PHE A 1 136 ? 1.816 1.786 -2.511 1.00 91.25 136 PHE A O 1
ATOM 1129 N N . ASP A 1 137 ? 3.099 3.150 -3.747 1.00 90.38 137 ASP A N 1
ATOM 1130 C CA . ASP A 1 137 ? 4.379 2.567 -3.345 1.00 90.38 137 ASP A CA 1
ATOM 1131 C C . ASP A 1 137 ? 4.647 2.737 -1.853 1.00 90.38 137 ASP A C 1
ATOM 1133 O O . ASP A 1 137 ? 4.871 1.750 -1.155 1.00 90.38 137 ASP A O 1
ATOM 1137 N N . ALA A 1 138 ? 4.522 3.967 -1.352 1.00 90.38 138 ALA A N 1
ATOM 1138 C CA . ALA A 1 138 ? 4.640 4.254 0.073 1.00 90.38 138 ALA A CA 1
ATOM 1139 C C . ALA A 1 138 ? 3.595 3.469 0.880 1.00 90.38 138 ALA A C 1
ATOM 1141 O O . ALA A 1 138 ? 3.919 2.832 1.879 1.00 90.38 138 ALA A O 1
ATOM 1142 N N . VAL A 1 139 ? 2.342 3.436 0.409 1.00 92.56 139 VAL A N 1
ATOM 1143 C CA . VAL A 1 139 ? 1.271 2.707 1.100 1.00 92.56 139 VAL A CA 1
ATOM 1144 C C . VAL A 1 139 ? 1.544 1.202 1.137 1.00 92.56 139 VAL A C 1
ATOM 1146 O O . VAL A 1 139 ? 1.393 0.565 2.181 1.00 92.56 139 VAL A O 1
ATOM 1149 N N . PHE A 1 140 ? 1.960 0.622 0.011 1.00 94.12 140 PHE A N 1
ATOM 1150 C CA . PHE A 1 140 ? 2.248 -0.801 -0.088 1.00 94.12 140 PHE A CA 1
ATOM 1151 C C . PHE A 1 140 ? 3.387 -1.189 0.852 1.00 94.12 140 PHE A C 1
ATOM 1153 O O . PHE A 1 140 ? 3.215 -2.079 1.684 1.00 94.12 140 PHE A O 1
ATOM 1160 N N . TRP A 1 141 ? 4.525 -0.507 0.756 1.00 94.06 141 TRP A N 1
ATOM 1161 C CA . TRP A 1 141 ? 5.727 -0.877 1.494 1.00 94.06 141 TRP A CA 1
ATOM 1162 C C . TRP A 1 141 ? 5.619 -0.655 3.006 1.00 94.06 141 TRP A C 1
ATOM 1164 O O . TRP A 1 141 ? 6.132 -1.484 3.775 1.00 94.06 141 TRP A O 1
ATOM 1174 N N . ASN A 1 142 ? 4.913 0.397 3.428 1.00 91.75 142 ASN A N 1
ATOM 1175 C CA . ASN A 1 142 ? 4.798 0.763 4.841 1.00 91.75 142 ASN A CA 1
ATOM 1176 C C . ASN A 1 142 ? 3.644 0.045 5.545 1.00 91.75 142 ASN A C 1
ATOM 1178 O O . ASN A 1 142 ? 3.788 -0.341 6.704 1.00 91.75 142 ASN A O 1
ATOM 1182 N N . PHE A 1 143 ? 2.517 -0.185 4.860 1.00 92.56 143 PHE A N 1
ATOM 1183 C CA . PHE A 1 143 ? 1.295 -0.652 5.525 1.00 92.56 143 PHE A CA 1
ATOM 1184 C C . PHE A 1 143 ? 0.791 -2.018 5.065 1.00 92.56 143 PHE A C 1
ATOM 1186 O O . PHE A 1 143 ? 0.080 -2.660 5.837 1.00 92.56 143 PHE A O 1
ATOM 1193 N N . LEU A 1 144 ? 1.133 -2.483 3.857 1.00 93.88 144 LEU A N 1
ATOM 1194 C CA . LEU A 1 144 ? 0.567 -3.718 3.293 1.00 93.88 144 LEU A CA 1
ATOM 1195 C C . LEU A 1 144 ? 1.571 -4.870 3.204 1.00 93.88 144 LEU A C 1
ATOM 1197 O O . LEU A 1 144 ? 1.211 -6.004 3.513 1.00 93.88 144 LEU A O 1
ATOM 1201 N N . ASP A 1 145 ? 2.816 -4.606 2.810 1.00 95.19 145 ASP A N 1
ATOM 1202 C CA . ASP A 1 145 ? 3.805 -5.640 2.491 1.00 95.19 145 ASP A CA 1
ATOM 1203 C C . ASP A 1 145 ? 3.968 -6.665 3.623 1.00 95.19 145 ASP A C 1
ATOM 1205 O O . ASP A 1 145 ? 3.697 -7.851 3.432 1.00 95.19 145 ASP A O 1
ATOM 1209 N N . GLN A 1 146 ? 4.331 -6.221 4.829 1.00 94.00 146 GLN A N 1
ATOM 1210 C CA . GLN A 1 146 ? 4.586 -7.153 5.932 1.00 94.00 146 GLN A CA 1
ATOM 1211 C C . GLN A 1 146 ? 3.325 -7.876 6.419 1.00 94.00 146 GLN A C 1
ATOM 1213 O O . GLN A 1 146 ? 3.425 -8.968 6.975 1.00 94.00 146 GLN A O 1
ATOM 1218 N N . ARG A 1 147 ? 2.134 -7.315 6.172 1.00 92.62 147 ARG A N 1
ATOM 1219 C CA . ARG A 1 147 ? 0.857 -7.953 6.525 1.00 92.62 147 ARG A CA 1
ATOM 1220 C C . ARG A 1 147 ? 0.544 -9.143 5.626 1.00 92.62 147 ARG A C 1
ATOM 1222 O O . ARG A 1 147 ? -0.023 -10.126 6.089 1.00 92.62 147 ARG A O 1
ATOM 1229 N N . PHE A 1 148 ? 0.918 -9.067 4.350 1.00 92.94 148 PHE A N 1
ATOM 1230 C CA . PHE A 1 148 ? 0.660 -10.135 3.383 1.00 92.94 148 PHE A CA 1
ATOM 1231 C C . PHE A 1 148 ? 1.820 -11.119 3.219 1.00 92.94 148 PHE A C 1
ATOM 1233 O O . PHE A 1 148 ? 1.582 -12.280 2.865 1.00 92.94 148 PHE A O 1
ATOM 1240 N N . PHE A 1 149 ? 3.052 -10.657 3.446 1.00 94.38 149 PHE A N 1
ATOM 1241 C CA . PHE A 1 149 ? 4.280 -11.390 3.127 1.00 94.38 149 PHE A CA 1
ATOM 1242 C C . PHE A 1 149 ? 5.198 -11.618 4.336 1.00 94.38 149 PHE A C 1
ATOM 1244 O O . PHE A 1 149 ? 6.246 -12.240 4.192 1.00 94.38 149 PHE A O 1
ATOM 1251 N N . GLY A 1 150 ? 4.798 -11.172 5.530 1.00 94.25 150 GLY A N 1
ATOM 1252 C CA . GLY A 1 150 ? 5.544 -11.374 6.772 1.00 94.25 150 GLY A CA 1
ATOM 1253 C C . GLY A 1 150 ? 6.648 -10.341 7.011 1.00 94.25 150 GLY A C 1
ATOM 1254 O O . GLY A 1 150 ? 6.909 -9.459 6.193 1.00 94.25 150 GLY A O 1
ATOM 1255 N N . ALA A 1 151 ? 7.303 -10.434 8.167 1.00 95.06 151 ALA A N 1
ATOM 1256 C CA . ALA A 1 151 ? 8.316 -9.467 8.582 1.00 95.06 151 ALA A CA 1
ATOM 1257 C C . ALA A 1 151 ? 9.496 -9.385 7.591 1.00 95.06 151 ALA A C 1
ATOM 1259 O O . ALA A 1 151 ? 9.936 -10.389 7.029 1.00 95.06 151 ALA A O 1
ATOM 1260 N N . ARG A 1 152 ? 10.015 -8.169 7.381 1.00 92.81 152 ARG A N 1
ATOM 1261 C CA . ARG A 1 152 ? 11.310 -7.934 6.716 1.00 92.81 152 ARG A CA 1
ATOM 1262 C C . ARG A 1 152 ? 12.423 -7.916 7.759 1.00 92.81 152 ARG A C 1
ATOM 1264 O O . ARG A 1 152 ? 12.163 -7.720 8.945 1.00 92.81 152 ARG A O 1
ATOM 1271 N N . HIS A 1 153 ? 13.665 -8.034 7.303 1.00 88.50 153 HIS A N 1
ATOM 1272 C CA . HIS A 1 153 ? 14.812 -7.661 8.127 1.00 88.50 153 HIS A CA 1
ATOM 1273 C C . HIS A 1 153 ? 14.698 -6.185 8.544 1.00 88.50 153 HIS A C 1
ATOM 1275 O O . HIS A 1 153 ? 14.238 -5.341 7.772 1.00 88.50 153 HIS A O 1
ATOM 1281 N N . SER A 1 154 ? 15.080 -5.874 9.782 1.00 86.88 154 SER A N 1
ATOM 1282 C CA . SER A 1 154 ? 15.071 -4.502 10.293 1.00 86.88 154 SER A CA 1
ATOM 1283 C C . SER A 1 154 ? 16.150 -3.658 9.614 1.00 86.88 154 SER A C 1
ATOM 1285 O O . SER A 1 154 ? 17.269 -4.135 9.437 1.00 86.88 154 SER A O 1
ATOM 1287 N N . GLY A 1 155 ? 15.842 -2.395 9.311 1.00 88.69 155 GLY A N 1
ATOM 1288 C CA . GLY A 1 155 ? 16.826 -1.432 8.801 1.00 88.69 155 GLY A CA 1
ATOM 1289 C C . GLY A 1 155 ? 17.146 -1.550 7.310 1.00 88.69 155 GLY A C 1
ATOM 1290 O O . GLY A 1 155 ? 18.138 -0.981 6.871 1.00 88.69 155 GLY A O 1
ATOM 1291 N N . VAL A 1 156 ? 16.330 -2.272 6.534 1.00 91.19 156 VAL A N 1
ATOM 1292 C CA . VAL A 1 156 ? 16.430 -2.265 5.067 1.00 91.19 156 VAL A CA 1
ATOM 1293 C C . VAL A 1 156 ? 16.106 -0.855 4.555 1.00 91.19 156 VAL A C 1
ATOM 1295 O O . VAL A 1 156 ? 15.021 -0.363 4.877 1.00 91.19 156 VAL A O 1
ATOM 1298 N N . PRO A 1 157 ? 17.001 -0.211 3.784 1.00 92.69 157 PRO A N 1
ATOM 1299 C CA . PRO A 1 157 ? 16.720 1.081 3.165 1.00 92.69 157 PRO A CA 1
ATOM 1300 C C . PRO A 1 157 ? 15.520 1.005 2.219 1.00 92.69 157 PRO A C 1
ATOM 1302 O O . PRO A 1 157 ? 15.321 -0.012 1.553 1.00 92.69 157 PRO A O 1
ATOM 1305 N N . ASP A 1 158 ? 14.757 2.094 2.102 1.00 89.19 158 ASP A N 1
ATOM 1306 C CA . ASP A 1 158 ? 13.554 2.138 1.260 1.00 89.19 158 ASP A CA 1
ATOM 1307 C C . ASP A 1 158 ? 13.840 1.733 -0.194 1.00 89.19 158 ASP A C 1
ATOM 1309 O O . ASP A 1 158 ? 13.073 0.985 -0.796 1.00 89.19 158 ASP A O 1
ATOM 1313 N N . GLU A 1 159 ? 14.981 2.151 -0.746 1.00 89.75 159 GLU A N 1
ATOM 1314 C CA . GLU A 1 159 ? 15.436 1.809 -2.103 1.00 89.75 159 GLU A CA 1
ATOM 1315 C C . GLU A 1 159 ? 15.715 0.308 -2.311 1.00 89.75 159 GLU A C 1
ATOM 1317 O O . GLU A 1 159 ? 15.674 -0.182 -3.435 1.00 89.75 159 GLU A O 1
ATOM 1322 N N . GLU A 1 160 ? 15.919 -0.457 -1.239 1.00 94.50 160 GLU A N 1
ATOM 1323 C CA . GLU A 1 160 ? 16.248 -1.883 -1.304 1.00 94.50 160 GLU A CA 1
ATOM 1324 C C . GLU A 1 160 ? 15.083 -2.807 -0.937 1.00 94.50 160 GLU A C 1
ATOM 1326 O O . GLU A 1 160 ? 15.231 -4.033 -0.945 1.00 94.50 160 GLU A O 1
ATOM 1331 N N . LEU A 1 161 ? 13.905 -2.258 -0.631 1.00 95.56 161 LEU A N 1
ATOM 1332 C CA . LEU A 1 161 ? 12.749 -3.042 -0.191 1.00 95.56 161 LEU A CA 1
ATOM 1333 C C . LEU A 1 161 ? 12.361 -4.140 -1.189 1.00 95.56 161 LEU A C 1
ATOM 1335 O O . LEU A 1 161 ? 12.041 -5.258 -0.773 1.00 95.56 161 LEU A O 1
ATOM 1339 N N . TRP A 1 162 ? 12.472 -3.876 -2.492 1.00 96.44 162 TRP A N 1
ATOM 1340 C CA . TRP A 1 162 ? 12.210 -4.848 -3.554 1.00 96.44 162 TRP A CA 1
ATOM 1341 C C . TRP A 1 162 ? 13.056 -6.119 -3.439 1.00 96.44 162 TRP A C 1
ATOM 1343 O O . TRP A 1 162 ? 12.555 -7.212 -3.713 1.00 96.44 162 TRP A O 1
ATOM 1353 N N . LYS A 1 163 ? 14.305 -6.004 -2.967 1.00 96.75 163 LYS A N 1
ATOM 1354 C CA . LYS A 1 163 ? 15.223 -7.141 -2.797 1.00 96.75 163 LYS A CA 1
ATOM 1355 C C . LYS A 1 163 ? 14.691 -8.130 -1.760 1.00 96.75 163 LYS A C 1
ATOM 1357 O O . LYS A 1 163 ? 14.902 -9.330 -1.889 1.00 96.75 163 LYS A O 1
ATOM 1362 N N . THR A 1 164 ? 13.935 -7.647 -0.770 1.00 96.81 164 THR A N 1
ATOM 1363 C CA . THR A 1 164 ? 13.368 -8.472 0.314 1.00 96.81 164 THR A CA 1
ATOM 1364 C C . THR A 1 164 ? 12.187 -9.346 -0.107 1.00 96.81 164 THR A C 1
ATOM 1366 O O . THR A 1 164 ? 11.703 -10.140 0.702 1.00 96.81 164 THR A O 1
ATOM 1369 N N . ARG A 1 165 ? 11.686 -9.160 -1.336 1.00 96.94 165 ARG A N 1
ATOM 1370 C CA . ARG A 1 165 ? 10.515 -9.857 -1.887 1.00 96.94 165 ARG A CA 1
ATOM 1371 C C . ARG A 1 165 ? 10.755 -10.447 -3.269 1.00 96.94 165 ARG A C 1
ATOM 1373 O O . ARG A 1 165 ? 9.808 -10.908 -3.906 1.00 96.94 165 ARG A O 1
ATOM 1380 N N . LEU A 1 166 ? 11.988 -10.394 -3.766 1.00 95.44 166 LEU A N 1
ATOM 1381 C CA . LEU A 1 166 ? 12.307 -10.807 -5.129 1.00 95.44 166 LEU A CA 1
ATOM 1382 C C . LEU A 1 166 ? 12.023 -12.299 -5.354 1.00 95.44 166 LEU A C 1
ATOM 1384 O O . LEU A 1 166 ? 11.521 -12.686 -6.405 1.00 95.44 166 LEU A O 1
ATOM 1388 N N . ASP A 1 167 ? 12.269 -13.117 -4.334 1.00 95.44 167 ASP A N 1
ATOM 1389 C CA . ASP A 1 167 ? 11.999 -14.555 -4.292 1.00 95.44 167 ASP A CA 1
ATOM 1390 C C . ASP A 1 167 ? 10.508 -14.902 -4.423 1.00 95.44 167 ASP A C 1
ATOM 1392 O O . ASP A 1 167 ? 10.158 -15.997 -4.861 1.00 95.44 167 ASP A O 1
ATOM 1396 N N . LEU A 1 168 ? 9.620 -13.958 -4.102 1.00 95.88 168 LEU A N 1
ATOM 1397 C CA . LEU A 1 168 ? 8.183 -14.135 -4.266 1.00 95.88 168 LEU A CA 1
ATOM 1398 C C . LEU A 1 168 ? 7.735 -13.974 -5.721 1.00 95.88 168 LEU A C 1
ATOM 1400 O O . LEU A 1 168 ? 6.590 -14.305 -6.031 1.00 95.88 168 LEU A O 1
ATOM 1404 N N . LEU A 1 169 ? 8.553 -13.416 -6.616 1.00 94.81 169 LEU A N 1
ATOM 1405 C CA . LEU A 1 169 ? 8.201 -13.256 -8.029 1.00 94.81 169 LEU A CA 1
ATOM 1406 C C . LEU A 1 169 ? 8.411 -14.56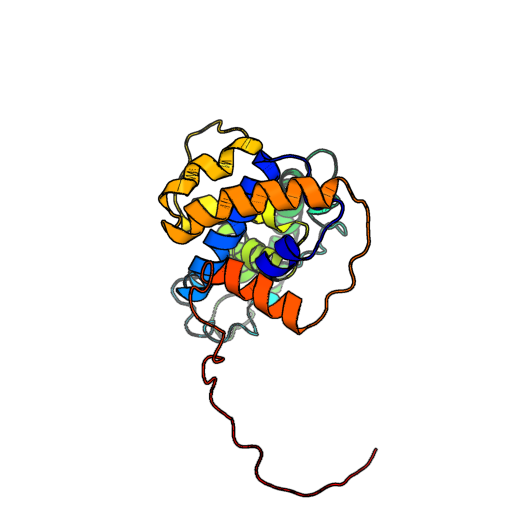5 -8.797 1.00 94.81 169 LEU A C 1
ATOM 1408 O O . LEU A 1 169 ? 9.348 -15.312 -8.523 1.00 94.81 169 LEU A O 1
ATOM 1412 N N . SER A 1 170 ? 7.560 -14.828 -9.793 1.00 92.50 170 SER A N 1
ATOM 1413 C CA . SER A 1 170 ? 7.799 -15.918 -10.750 1.00 92.50 170 SER A CA 1
ATOM 1414 C C . SER A 1 170 ? 9.068 -15.662 -11.567 1.00 92.50 170 SER A C 1
ATOM 1416 O O . SER A 1 170 ? 9.533 -14.523 -11.667 1.00 92.50 170 SER A O 1
ATOM 1418 N N . ARG A 1 171 ? 9.628 -16.710 -12.184 1.00 91.31 171 ARG A N 1
ATOM 1419 C CA . ARG A 1 171 ? 10.826 -16.564 -13.027 1.00 91.31 171 ARG A CA 1
ATOM 1420 C C . ARG A 1 171 ? 10.578 -15.598 -14.179 1.00 91.31 171 ARG A C 1
ATOM 1422 O O . ARG A 1 171 ? 11.444 -14.787 -14.481 1.00 91.31 171 ARG A O 1
ATOM 1429 N N . GLU A 1 172 ? 9.393 -15.653 -14.770 1.00 90.12 172 GLU A N 1
ATOM 1430 C CA . GLU A 1 172 ? 8.975 -14.794 -15.871 1.00 90.12 172 GLU A CA 1
ATOM 1431 C C . GLU A 1 172 ? 8.901 -13.329 -15.420 1.00 90.12 172 GLU A C 1
ATOM 1433 O O . GLU A 1 172 ? 9.418 -12.443 -16.097 1.00 90.12 172 GLU A O 1
ATOM 1438 N N . GLU A 1 173 ? 8.328 -13.060 -14.241 1.00 92.31 173 GLU A N 1
ATOM 1439 C CA . GLU A 1 173 ? 8.256 -11.702 -13.685 1.00 92.31 173 GLU A CA 1
ATOM 1440 C C . GLU A 1 173 ? 9.638 -11.152 -13.311 1.00 92.31 173 GLU A C 1
ATOM 1442 O O . GLU A 1 173 ? 9.866 -9.957 -13.498 1.00 92.31 173 GLU A O 1
ATOM 1447 N N . GLN A 1 174 ? 10.549 -11.994 -12.811 1.00 93.62 174 GLN A N 1
ATOM 1448 C CA . GLN A 1 174 ? 11.935 -11.605 -12.524 1.00 93.62 174 GLN A CA 1
ATOM 1449 C C . GLN A 1 174 ? 12.708 -11.303 -13.817 1.00 93.62 174 GLN A C 1
ATOM 1451 O O . GLN A 1 174 ? 13.373 -10.276 -13.907 1.00 93.62 174 GLN A O 1
ATOM 1456 N N . GLN A 1 175 ? 12.580 -12.151 -14.843 1.00 90.75 175 GLN A N 1
ATOM 1457 C CA . GLN A 1 175 ? 13.235 -11.954 -16.142 1.00 90.75 175 GLN A CA 1
ATOM 1458 C C . GLN A 1 175 ? 12.712 -10.720 -16.885 1.00 90.75 175 GLN A C 1
ATOM 1460 O O . GLN A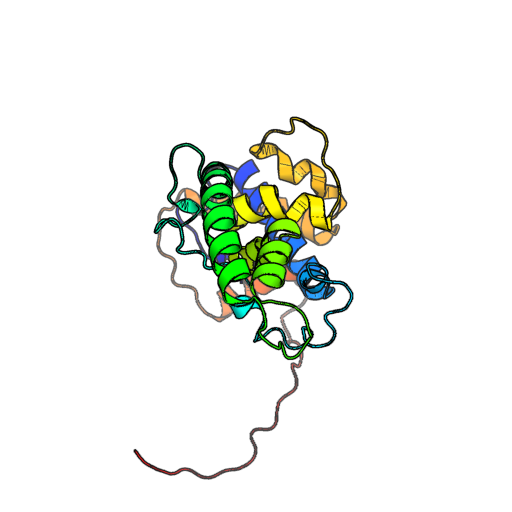 1 175 ? 13.481 -10.039 -17.557 1.00 90.75 175 GLN A O 1
ATOM 1465 N N . ALA A 1 176 ? 11.421 -10.406 -16.749 1.00 91.06 176 ALA A N 1
ATOM 1466 C CA . ALA A 1 176 ? 10.817 -9.224 -17.358 1.00 91.06 176 ALA A CA 1
ATOM 1467 C C . ALA A 1 176 ? 11.178 -7.909 -16.640 1.00 91.06 176 ALA A C 1
ATOM 1469 O O . ALA A 1 176 ? 11.006 -6.839 -17.224 1.00 91.06 176 ALA A O 1
ATOM 1470 N N . MET A 1 177 ? 11.671 -7.967 -15.397 1.00 93.88 177 MET A N 1
ATOM 1471 C CA . MET A 1 177 ? 11.928 -6.778 -14.582 1.00 93.88 177 MET A CA 1
ATOM 1472 C C . MET A 1 177 ? 13.049 -5.911 -15.154 1.00 93.88 177 MET A C 1
ATOM 1474 O O . MET A 1 177 ? 12.841 -4.721 -15.360 1.00 93.88 177 MET A O 1
ATOM 1478 N N . GLU A 1 178 ? 14.217 -6.480 -15.446 1.00 94.38 178 GLU A N 1
ATOM 1479 C CA . GLU A 1 178 ? 15.368 -5.684 -15.896 1.00 94.38 178 GLU A CA 1
ATOM 1480 C C . GLU A 1 178 ? 15.141 -5.015 -17.264 1.00 94.38 178 GLU A C 1
ATOM 1482 O O . GLU A 1 178 ? 15.331 -3.801 -17.354 1.00 94.38 178 GLU A O 1
ATOM 1487 N N . PRO A 1 179 ? 14.614 -5.706 -18.299 1.00 93.31 179 PRO A N 1
ATOM 1488 C CA . PRO A 1 179 ? 14.231 -5.047 -19.550 1.00 93.31 179 PRO A CA 1
ATOM 1489 C C . PRO A 1 179 ? 13.202 -3.928 -19.343 1.00 93.31 179 PRO A C 1
ATOM 1491 O O . PRO A 1 179 ? 13.260 -2.891 -20.006 1.00 93.31 179 PRO A O 1
ATOM 1494 N N . PHE A 1 180 ? 12.263 -4.119 -18.410 1.00 92.94 180 PHE A N 1
ATOM 1495 C CA . PHE A 1 180 ? 11.290 -3.094 -18.054 1.00 92.94 180 PHE A CA 1
ATOM 1496 C C . PHE A 1 180 ? 11.966 -1.868 -17.427 1.00 92.94 180 PHE A C 1
ATOM 1498 O O . PHE A 1 180 ? 11.682 -0.747 -17.844 1.00 92.94 180 PHE A O 1
ATOM 1505 N N . VAL A 1 181 ? 12.873 -2.067 -16.465 1.00 94.69 181 VAL A N 1
ATOM 1506 C CA . VAL A 1 181 ? 13.610 -0.991 -15.782 1.00 94.69 181 VAL A CA 1
ATOM 1507 C C . VAL A 1 181 ? 14.451 -0.198 -16.774 1.00 94.69 181 VAL A C 1
ATOM 1509 O O . VAL A 1 181 ? 14.331 1.025 -16.808 1.00 94.69 181 VAL A O 1
ATOM 1512 N N . THR A 1 182 ? 15.233 -0.869 -17.628 1.00 94.44 182 THR A N 1
ATOM 1513 C CA . THR A 1 182 ? 16.042 -0.203 -18.660 1.00 94.44 182 THR A CA 1
ATOM 1514 C C . THR A 1 182 ? 15.177 0.696 -19.537 1.00 94.44 182 THR A C 1
ATOM 1516 O O . THR A 1 182 ? 15.470 1.882 -19.675 1.00 94.44 182 THR A O 1
ATOM 1519 N N . ARG A 1 183 ? 14.047 0.178 -20.036 1.00 91.25 183 ARG A N 1
ATOM 1520 C CA . ARG A 1 183 ? 13.123 0.970 -20.854 1.00 91.25 183 ARG A CA 1
ATOM 1521 C C . ARG A 1 183 ? 12.550 2.161 -20.086 1.00 91.25 183 ARG A C 1
ATOM 1523 O O . ARG A 1 183 ? 12.509 3.264 -20.617 1.00 91.25 183 ARG A O 1
ATOM 1530 N N . LYS A 1 184 ? 12.128 1.979 -18.829 1.00 92.00 184 LYS A N 1
ATOM 1531 C CA . LYS A 1 184 ? 11.616 3.088 -18.002 1.00 92.00 184 LYS A CA 1
ATOM 1532 C C . LYS A 1 184 ? 12.666 4.177 -17.778 1.00 92.00 184 LYS A C 1
ATOM 1534 O O . LYS A 1 184 ? 12.297 5.346 -17.711 1.00 92.00 184 LYS A O 1
ATOM 1539 N N . MET A 1 185 ? 13.941 3.808 -17.658 1.00 93.19 185 MET A N 1
ATOM 1540 C CA . MET A 1 185 ? 15.045 4.764 -17.518 1.00 93.19 185 MET A CA 1
ATOM 1541 C C . MET A 1 185 ? 15.335 5.526 -18.810 1.00 93.19 185 MET A C 1
ATOM 1543 O O . MET A 1 185 ? 15.803 6.659 -18.756 1.00 93.19 185 MET A O 1
ATOM 1547 N N . GLU A 1 186 ? 15.073 4.930 -19.970 1.00 90.38 186 GLU A N 1
ATOM 1548 C CA . GLU A 1 186 ? 15.136 5.627 -21.256 1.00 90.38 186 GLU A CA 1
ATOM 1549 C C . GLU A 1 186 ? 13.949 6.584 -21.410 1.00 90.38 186 GLU A C 1
ATOM 1551 O O . GLU A 1 186 ? 14.146 7.768 -21.673 1.00 90.38 186 GLU A O 1
ATOM 1556 N N . GLU A 1 187 ? 12.732 6.102 -21.138 1.00 88.38 187 GLU A N 1
ATOM 1557 C CA . GLU A 1 187 ? 11.500 6.899 -21.188 1.00 88.38 187 GLU A CA 1
ATOM 1558 C C . GLU A 1 187 ? 11.563 8.130 -20.269 1.00 88.38 187 GLU A C 1
ATOM 1560 O O . GLU A 1 187 ? 11.069 9.189 -20.640 1.00 88.38 187 GLU A O 1
ATOM 1565 N N . SER A 1 188 ? 12.185 8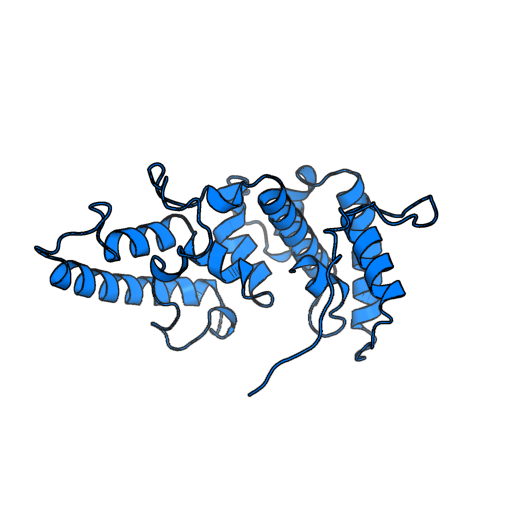.031 -19.087 1.00 86.00 188 SER A N 1
ATOM 1566 C CA . SER A 1 188 ? 12.275 9.156 -18.144 1.00 86.00 188 SER A CA 1
ATOM 1567 C C . SER A 1 188 ? 13.228 10.274 -18.590 1.00 86.00 188 SER A C 1
ATOM 1569 O O . SER A 1 188 ? 13.140 11.392 -18.071 1.00 86.00 188 SER A O 1
ATOM 1571 N N . ARG A 1 189 ? 14.121 10.011 -19.558 1.00 85.50 189 ARG A N 1
ATOM 1572 C CA . ARG A 1 189 ? 15.008 11.028 -20.160 1.00 85.50 189 ARG A CA 1
ATOM 1573 C C . ARG A 1 189 ? 14.258 11.913 -21.145 1.00 85.50 189 ARG A C 1
ATOM 1575 O O . ARG A 1 189 ? 14.552 13.102 -21.267 1.00 85.50 189 ARG A O 1
ATOM 1582 N N . GLU A 1 190 ? 13.288 11.335 -21.837 1.00 77.38 190 GLU A N 1
ATOM 1583 C CA . GLU A 1 190 ? 12.488 11.995 -22.855 1.00 77.38 190 GLU A CA 1
ATOM 1584 C C . GLU A 1 190 ? 11.193 12.477 -22.198 1.00 77.38 190 GLU A C 1
ATOM 1586 O O . GLU A 1 190 ? 10.222 11.737 -22.088 1.00 77.38 190 GLU A O 1
ATOM 1591 N N . ARG A 1 191 ? 11.177 13.724 -21.704 1.00 75.88 191 ARG A N 1
ATOM 1592 C CA . ARG A 1 191 ? 10.007 14.313 -21.024 1.00 75.88 191 ARG A CA 1
ATOM 1593 C C . ARG A 1 191 ? 8.851 14.604 -21.994 1.00 75.88 191 ARG A C 1
ATOM 1595 O O . ARG A 1 191 ? 8.503 15.762 -22.219 1.00 75.88 191 ARG A O 1
ATOM 1602 N N . ILE A 1 192 ? 8.270 13.565 -22.588 1.00 82.50 192 ILE A N 1
ATOM 1603 C CA . ILE A 1 192 ? 7.252 13.648 -23.640 1.00 82.50 192 ILE A CA 1
ATOM 1604 C C . ILE A 1 192 ? 5.907 13.103 -23.160 1.00 82.50 192 ILE A C 1
ATOM 1606 O O . ILE A 1 192 ? 5.836 12.204 -22.321 1.00 82.50 192 ILE A O 1
ATOM 1610 N N . LEU A 1 193 ? 4.818 13.662 -23.684 1.00 76.06 193 LEU A N 1
ATOM 1611 C CA . LEU A 1 193 ? 3.495 13.055 -23.573 1.00 76.06 193 LEU A CA 1
ATOM 1612 C C . LEU A 1 193 ? 3.327 12.105 -24.757 1.00 76.06 193 LEU A C 1
ATOM 1614 O O . LEU A 1 193 ? 3.407 12.535 -25.904 1.00 76.06 193 LEU A O 1
ATOM 1618 N N . VAL A 1 194 ? 3.134 10.820 -24.471 1.00 81.62 194 VAL A N 1
ATOM 1619 C CA . VAL A 1 194 ? 2.948 9.795 -25.501 1.00 81.62 194 VAL A CA 1
ATOM 1620 C C . VAL A 1 194 ? 1.464 9.527 -25.684 1.00 81.62 194 VAL A C 1
ATOM 1622 O O . VAL A 1 194 ? 0.778 9.120 -24.744 1.00 81.62 194 VAL A O 1
ATOM 1625 N N . GLU A 1 195 ? 0.983 9.721 -26.907 1.00 81.44 195 GLU A N 1
ATOM 1626 C CA . GLU A 1 195 ? -0.297 9.175 -27.340 1.00 81.44 195 GLU A CA 1
ATOM 1627 C C . GLU A 1 195 ? -0.097 7.718 -27.755 1.00 81.44 195 GLU A C 1
ATOM 1629 O O . GLU A 1 195 ? 0.741 7.392 -28.596 1.00 81.44 195 GLU A O 1
ATOM 1634 N N . TRP A 1 196 ? -0.839 6.820 -27.112 1.00 82.56 196 TRP A N 1
ATOM 1635 C CA . TRP A 1 196 ? -0.692 5.387 -27.324 1.00 82.56 196 TRP A CA 1
ATOM 1636 C C . TRP A 1 196 ? -1.720 4.873 -28.321 1.00 82.56 196 TRP A C 1
ATOM 1638 O O . TRP A 1 196 ? -2.921 4.891 -28.049 1.00 82.56 196 TRP A O 1
ATOM 1648 N N . GLU A 1 197 ? -1.239 4.295 -29.418 1.00 89.31 197 GLU A N 1
ATOM 1649 C CA . GLU A 1 197 ? -2.089 3.508 -30.307 1.00 89.31 197 GLU A CA 1
ATOM 1650 C C . GLU A 1 197 ? -2.683 2.295 -29.559 1.00 89.31 197 GLU A C 1
ATOM 1652 O O . GLU A 1 197 ? -1.938 1.553 -28.902 1.00 89.31 197 GLU A O 1
ATOM 1657 N N . PRO A 1 198 ? -4.001 2.017 -29.652 1.00 88.94 198 PRO A N 1
ATOM 1658 C CA . PRO A 1 198 ? -4.642 0.968 -28.854 1.00 88.94 198 PRO A CA 1
ATOM 1659 C C . PRO A 1 198 ? -4.043 -0.431 -29.042 1.00 88.94 198 PRO A C 1
ATOM 1661 O O . PRO A 1 198 ? -4.009 -1.223 -28.098 1.00 88.94 198 PRO A O 1
ATOM 1664 N N . ALA A 1 199 ? -3.583 -0.759 -30.254 1.00 87.75 199 ALA A N 1
ATOM 1665 C CA . ALA A 1 199 ? -2.931 -2.038 -30.535 1.00 87.75 199 ALA A CA 1
ATOM 1666 C C . ALA A 1 199 ? -1.587 -2.159 -29.804 1.00 87.75 199 ALA A C 1
ATOM 1668 O O . ALA A 1 199 ? -1.310 -3.189 -29.186 1.00 87.75 199 ALA A O 1
ATOM 1669 N N . GLU A 1 200 ? -0.804 -1.081 -29.801 1.00 86.50 200 GLU A N 1
ATOM 1670 C CA . GLU A 1 200 ? 0.486 -1.024 -29.123 1.00 86.50 200 GLU A CA 1
ATOM 1671 C C . GLU A 1 200 ? 0.323 -1.067 -27.600 1.00 86.50 200 GLU A C 1
ATOM 1673 O O . GLU A 1 200 ? 1.013 -1.830 -26.921 1.00 86.50 200 GLU A O 1
ATOM 1678 N N . ALA A 1 201 ? -0.651 -0.330 -27.057 1.00 86.81 201 ALA A N 1
ATOM 1679 C CA . ALA A 1 201 ? -0.970 -0.370 -25.634 1.00 86.81 201 ALA A CA 1
ATOM 1680 C C . ALA A 1 201 ? -1.345 -1.791 -25.174 1.00 86.81 201 ALA A C 1
ATOM 1682 O O . ALA A 1 201 ? -0.840 -2.279 -24.160 1.00 86.81 201 ALA A O 1
ATOM 1683 N N . ARG A 1 202 ? -2.192 -2.496 -25.939 1.00 86.88 202 ARG A N 1
ATOM 1684 C CA . ARG A 1 202 ? -2.567 -3.887 -25.634 1.00 86.88 202 ARG A CA 1
ATOM 1685 C C . ARG A 1 202 ? -1.371 -4.829 -25.684 1.00 86.88 202 ARG A C 1
ATOM 1687 O O . ARG A 1 202 ? -1.221 -5.640 -24.771 1.00 86.88 202 ARG A O 1
ATOM 1694 N N . ARG A 1 203 ? -0.519 -4.708 -26.707 1.00 88.12 203 ARG A N 1
ATOM 1695 C CA . ARG A 1 203 ? 0.695 -5.522 -26.854 1.00 88.12 203 ARG A CA 1
ATOM 1696 C C . ARG A 1 203 ? 1.615 -5.357 -25.646 1.00 88.12 203 ARG A C 1
ATOM 1698 O O . ARG A 1 203 ? 1.917 -6.341 -24.978 1.00 88.12 203 ARG A O 1
ATOM 1705 N N . ARG A 1 204 ? 1.955 -4.114 -25.293 1.00 84.81 204 ARG A N 1
ATOM 1706 C CA . ARG A 1 204 ? 2.830 -3.806 -24.149 1.00 84.81 204 ARG A CA 1
ATOM 1707 C C . ARG A 1 204 ? 2.263 -4.276 -22.819 1.00 84.81 204 ARG A C 1
ATOM 1709 O O . ARG A 1 204 ? 2.994 -4.789 -21.973 1.00 84.81 204 ARG A O 1
ATOM 1716 N N . LEU A 1 205 ? 0.956 -4.104 -22.618 1.00 85.94 205 LEU A N 1
ATOM 1717 C CA . LEU A 1 205 ? 0.301 -4.586 -21.408 1.00 85.94 205 LEU A CA 1
ATOM 1718 C C . LEU A 1 205 ? 0.335 -6.117 -21.341 1.00 85.94 205 LEU A C 1
ATOM 1720 O O . LEU A 1 205 ? 0.582 -6.668 -20.273 1.00 85.94 205 LEU A O 1
ATOM 1724 N N . SER A 1 206 ? 0.129 -6.802 -22.467 1.00 85.81 206 SER A N 1
ATOM 1725 C CA . SER A 1 206 ? 0.221 -8.261 -22.547 1.00 85.81 206 SER A CA 1
ATOM 1726 C C . SER A 1 206 ? 1.627 -8.758 -22.211 1.00 85.81 206 SER A C 1
ATOM 1728 O O . SER A 1 206 ? 1.767 -9.630 -21.357 1.00 85.81 206 SER A O 1
ATOM 1730 N N . GLU A 1 207 ? 2.661 -8.165 -22.810 1.00 84.12 207 GLU A N 1
ATOM 1731 C CA . GLU A 1 207 ? 4.065 -8.516 -22.550 1.00 84.12 207 GLU A CA 1
ATOM 1732 C C . GLU A 1 207 ? 4.426 -8.373 -21.066 1.00 84.12 207 GLU A C 1
ATOM 1734 O O . GLU A 1 207 ? 5.052 -9.256 -20.486 1.00 84.12 207 GLU A O 1
ATOM 1739 N N . LEU A 1 208 ? 3.963 -7.304 -20.412 1.00 81.56 208 LEU A N 1
ATOM 1740 C CA . LEU A 1 208 ? 4.189 -7.090 -18.981 1.00 81.56 208 LEU A CA 1
ATOM 1741 C C . LEU A 1 208 ? 3.446 -8.106 -18.094 1.00 81.56 208 LEU A C 1
ATOM 1743 O O . LEU A 1 208 ? 3.913 -8.457 -17.010 1.00 81.56 208 LEU A O 1
ATOM 1747 N N . LEU A 1 209 ? 2.250 -8.534 -18.506 1.00 79.50 209 LEU A N 1
ATOM 1748 C CA . LEU A 1 209 ? 1.389 -9.405 -17.701 1.00 79.50 209 LEU A CA 1
ATOM 1749 C C . LEU A 1 209 ? 1.687 -10.896 -17.876 1.00 79.50 209 LEU A C 1
ATOM 1751 O O . LEU A 1 209 ? 1.395 -11.664 -16.948 1.00 79.50 209 LEU A O 1
ATOM 1755 N N . PHE A 1 210 ? 2.188 -11.287 -19.048 1.00 79.44 210 PHE A N 1
ATOM 1756 C CA . PHE A 1 210 ? 2.303 -12.680 -19.486 1.00 79.44 210 PHE A CA 1
ATOM 1757 C C . PHE A 1 210 ? 3.682 -13.039 -20.061 1.00 79.44 210 PHE A C 1
ATOM 1759 O O . PHE A 1 210 ? 3.912 -14.207 -20.360 1.00 79.44 210 PHE A O 1
ATOM 1766 N N . GLY A 1 211 ? 4.599 -12.075 -20.181 1.00 69.00 211 GLY A N 1
ATOM 1767 C CA . GLY A 1 211 ? 5.888 -12.256 -20.843 1.00 69.00 211 GLY A CA 1
ATOM 1768 C C . GLY A 1 211 ? 5.807 -12.067 -22.365 1.00 69.00 211 GLY A C 1
ATOM 1769 O O . GLY A 1 211 ? 4.716 -11.905 -22.922 1.00 69.00 211 GLY A O 1
ATOM 1770 N N . PRO A 1 212 ? 6.959 -12.051 -23.059 1.00 60.44 212 PRO A N 1
ATOM 1771 C CA . PRO A 1 212 ? 7.001 -11.930 -24.511 1.00 60.44 212 PRO A CA 1
ATOM 1772 C C . PRO A 1 212 ? 6.279 -13.116 -25.164 1.00 60.44 212 PRO A C 1
ATOM 1774 O O . PRO A 1 212 ? 6.637 -14.274 -24.950 1.00 60.44 212 PRO A O 1
ATOM 1777 N N . SER A 1 213 ? 5.249 -12.826 -25.964 1.00 54.22 213 SER A N 1
ATOM 1778 C CA . SER A 1 213 ? 4.543 -13.851 -26.733 1.00 54.22 213 SER A CA 1
ATOM 1779 C C . SER A 1 213 ? 5.439 -14.327 -27.872 1.00 54.22 213 SER A C 1
ATOM 1781 O O . SER A 1 213 ? 5.777 -13.547 -28.759 1.00 54.22 213 SER A O 1
ATOM 1783 N N . THR A 1 214 ? 5.811 -15.605 -27.880 1.00 46.06 214 THR A N 1
ATOM 1784 C CA . THR A 1 214 ? 6.492 -16.235 -29.026 1.00 46.06 214 THR A CA 1
ATOM 1785 C C . THR A 1 214 ? 5.538 -16.574 -30.174 1.00 46.06 214 THR A C 1
ATOM 1787 O O . THR A 1 214 ? 5.983 -17.055 -31.212 1.00 46.06 214 THR A O 1
ATOM 1790 N N . TYR A 1 215 ? 4.241 -16.293 -30.020 1.00 43.56 215 TYR A N 1
ATOM 1791 C CA . TYR A 1 215 ? 3.216 -16.549 -31.027 1.00 43.56 215 TYR A CA 1
ATOM 1792 C C . TYR A 1 215 ? 2.386 -15.290 -31.284 1.00 43.56 215 TYR A C 1
ATOM 1794 O O . TYR A 1 215 ? 2.035 -14.561 -30.350 1.00 43.56 215 TYR A O 1
ATOM 1802 N N . GLU A 1 216 ? 2.089 -15.023 -32.556 1.00 40.66 216 GLU A N 1
ATOM 1803 C CA . GLU A 1 216 ? 1.168 -13.964 -32.965 1.00 40.66 216 GLU A CA 1
ATOM 1804 C C . GLU A 1 216 ? -0.145 -14.081 -32.181 1.00 40.66 216 GLU A C 1
ATOM 1806 O O . GLU A 1 216 ? -0.699 -15.166 -32.004 1.00 40.66 216 GLU A O 1
ATOM 1811 N N . LEU A 1 217 ? -0.608 -12.944 -31.664 1.00 44.31 217 LEU A N 1
ATOM 1812 C CA . LEU A 1 217 ? -1.798 -12.822 -30.833 1.00 44.31 217 LEU A CA 1
ATOM 1813 C C . LEU A 1 217 ? -3.047 -13.287 -31.600 1.00 44.31 217 LEU A C 1
ATOM 1815 O O . LEU A 1 217 ? -3.740 -12.475 -32.208 1.00 44.31 217 LEU A O 1
ATOM 1819 N N . THR A 1 218 ? -3.420 -14.561 -31.495 1.00 37.72 218 THR A N 1
ATOM 1820 C CA . THR A 1 218 ? -4.847 -14.891 -31.474 1.00 37.72 218 THR A CA 1
ATOM 1821 C C . THR A 1 218 ? -5.376 -14.442 -30.114 1.00 37.72 218 THR A C 1
ATOM 1823 O O . THR A 1 218 ? -4.891 -14.943 -29.092 1.00 37.72 218 THR A O 1
ATOM 1826 N N . PRO A 1 219 ? -6.304 -13.472 -30.051 1.00 37.22 219 PRO A N 1
ATOM 1827 C CA . PRO A 1 219 ? -6.814 -12.989 -28.779 1.00 37.22 219 PRO A CA 1
ATOM 1828 C C . PRO A 1 219 ? -7.434 -14.156 -27.996 1.00 37.22 219 PRO A C 1
ATOM 1830 O O . PRO A 1 219 ? -8.116 -14.992 -28.596 1.00 37.22 219 PRO A O 1
ATOM 1833 N N . PRO A 1 220 ? -7.225 -14.238 -26.668 1.00 36.84 220 PRO A N 1
ATOM 1834 C CA . PRO A 1 220 ? -7.964 -15.185 -25.852 1.00 36.84 220 PRO A CA 1
ATOM 1835 C C . PRO A 1 220 ? -9.450 -14.899 -26.044 1.00 36.84 220 PRO A C 1
ATOM 1837 O O . PRO A 1 220 ? -9.889 -13.752 -25.922 1.00 36.84 220 PRO A O 1
ATOM 1840 N N . VAL A 1 221 ? -10.202 -15.944 -26.385 1.00 33.75 221 VAL A N 1
ATOM 1841 C CA . VAL A 1 221 ? -11.657 -15.912 -26.518 1.00 33.75 221 VAL A CA 1
ATOM 1842 C C . VAL A 1 221 ? -12.232 -15.607 -25.135 1.00 33.75 221 VAL A C 1
ATOM 1844 O O . VAL A 1 221 ? -12.559 -16.499 -24.357 1.00 33.75 221 VAL A O 1
ATOM 1847 N N . PHE A 1 222 ? -12.297 -14.327 -24.784 1.00 36.47 222 PH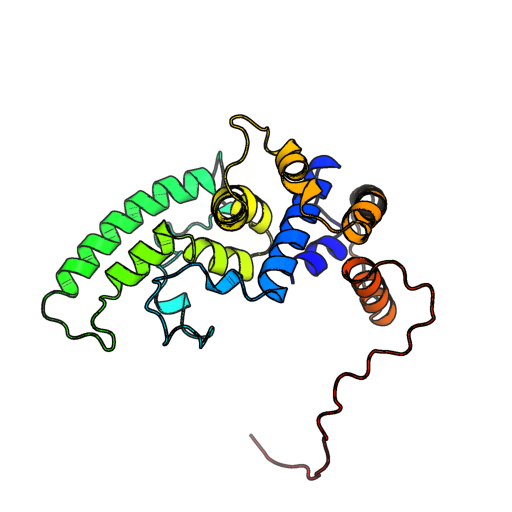E A N 1
ATOM 1848 C CA . PHE A 1 222 ? -13.194 -13.868 -23.744 1.00 36.47 222 PHE A CA 1
ATOM 1849 C C . PHE A 1 222 ? -14.599 -14.068 -24.293 1.00 36.47 222 PHE A C 1
ATOM 1851 O O . PHE A 1 222 ? -14.908 -13.579 -25.377 1.00 36.47 222 PHE A O 1
ATOM 1858 N N . TYR A 1 223 ? -15.391 -14.847 -23.556 1.00 30.02 223 TYR A N 1
ATOM 1859 C CA . TYR A 1 223 ? -16.820 -15.061 -23.755 1.00 30.02 223 TYR A CA 1
ATOM 1860 C C . TYR A 1 223 ? -17.468 -13.866 -24.463 1.00 30.02 223 TYR A C 1
ATOM 1862 O O . TYR A 1 223 ? -17.587 -12.778 -23.897 1.00 30.02 223 TYR A O 1
ATOM 1870 N N . THR A 1 224 ? -17.902 -14.084 -25.700 1.00 31.30 224 THR A N 1
ATOM 1871 C CA . THR A 1 224 ? -18.947 -13.291 -26.327 1.00 31.30 224 THR A CA 1
ATOM 1872 C C . THR A 1 224 ? -20.179 -13.406 -25.434 1.00 31.30 224 THR A C 1
ATOM 1874 O O . THR A 1 224 ? -20.920 -14.384 -25.497 1.00 31.30 224 THR A O 1
ATOM 1877 N N . MET A 1 225 ? -20.401 -12.419 -24.561 1.00 27.89 225 MET A N 1
ATOM 1878 C CA . MET A 1 225 ? -21.765 -12.145 -24.134 1.00 27.89 225 MET A CA 1
ATOM 1879 C C . MET A 1 225 ? -22.497 -11.659 -25.378 1.00 27.89 225 MET A C 1
ATOM 1881 O O . MET A 1 225 ? -22.219 -10.592 -25.918 1.00 27.89 225 MET A O 1
ATOM 1885 N N . VAL A 1 226 ? -23.346 -12.555 -25.863 1.00 31.72 226 VAL A N 1
ATOM 1886 C CA . VAL A 1 226 ? -24.349 -12.379 -26.901 1.00 31.72 226 VAL A CA 1
ATOM 1887 C C . VAL A 1 226 ? -25.041 -11.030 -26.704 1.00 31.72 226 VAL A C 1
ATOM 1889 O O . VAL A 1 226 ? -25.825 -10.863 -25.777 1.00 31.72 226 VAL A O 1
ATOM 1892 N N . LEU A 1 227 ? -24.734 -10.067 -27.571 1.00 31.09 227 LEU A N 1
ATOM 1893 C CA . LEU A 1 227 ? -25.664 -8.997 -27.909 1.00 31.09 227 LEU A CA 1
ATOM 1894 C C . LEU A 1 227 ? -26.367 -9.442 -29.188 1.00 31.09 227 LEU A C 1
ATOM 1896 O O . LEU A 1 227 ? -25.980 -9.077 -30.294 1.00 31.09 227 LEU A O 1
ATOM 1900 N N . ASP A 1 228 ? -27.348 -10.317 -29.000 1.00 30.78 228 ASP A N 1
ATOM 1901 C CA . ASP A 1 228 ? -28.452 -10.478 -29.933 1.00 30.78 228 ASP A CA 1
ATOM 1902 C C . ASP A 1 228 ? -29.694 -9.869 -29.278 1.00 30.78 228 ASP A C 1
ATOM 1904 O O . ASP A 1 228 ? -29.851 -9.944 -28.058 1.00 30.78 228 ASP A O 1
ATOM 1908 N N . GLN A 1 229 ? -30.558 -9.304 -30.120 1.00 31.61 229 GLN A N 1
ATOM 1909 C CA . GLN A 1 229 ? -31.666 -8.382 -29.846 1.00 31.61 229 GLN A CA 1
ATOM 1910 C C . GLN A 1 229 ? -31.161 -6.941 -29.639 1.00 31.61 229 GLN A C 1
ATOM 1912 O O . GLN A 1 229 ? -30.591 -6.594 -28.615 1.00 31.61 229 GLN A O 1
ATOM 1917 N N . GLY A 1 230 ? -31.220 -6.054 -30.632 1.00 31.83 230 GLY A N 1
ATOM 1918 C CA . GLY A 1 230 ? -32.386 -5.770 -31.463 1.00 31.83 230 GLY A CA 1
ATOM 1919 C C . GLY A 1 230 ? -33.175 -4.634 -30.808 1.00 31.83 230 GLY A C 1
ATOM 1920 O O . GLY A 1 230 ? -33.431 -4.679 -29.613 1.00 31.83 230 GLY A O 1
ATOM 1921 N N . THR A 1 231 ? -33.543 -3.636 -31.614 1.00 28.14 231 THR A N 1
ATOM 1922 C CA . THR A 1 231 ? -34.392 -2.464 -31.303 1.00 28.14 231 THR A CA 1
ATOM 1923 C C . THR A 1 231 ? -33.798 -1.321 -30.460 1.00 28.14 231 THR A C 1
ATOM 1925 O O . THR A 1 231 ? -33.769 -1.330 -29.238 1.00 28.14 231 THR A O 1
ATOM 1928 N N . MET A 1 232 ? -33.312 -0.331 -31.218 1.00 28.66 232 MET A N 1
ATOM 1929 C CA . MET A 1 232 ? -33.609 1.111 -31.174 1.00 28.66 232 MET A CA 1
ATOM 1930 C C . MET A 1 232 ? -34.763 1.610 -30.265 1.00 28.66 232 MET A C 1
ATOM 1932 O O . MET A 1 232 ? -35.799 0.959 -30.182 1.00 28.66 232 MET A O 1
ATOM 1936 N N . GLU A 1 233 ? -34.592 2.865 -29.806 1.00 25.30 233 GLU A N 1
ATOM 1937 C CA . GLU A 1 233 ? -35.530 3.783 -29.104 1.00 25.30 233 GLU A CA 1
ATOM 1938 C C . GLU A 1 233 ? -35.627 3.564 -27.573 1.00 25.30 233 GLU A C 1
ATOM 1940 O O . GLU A 1 233 ? -35.542 2.439 -27.105 1.00 25.30 233 GLU A O 1
ATOM 1945 N N . LEU A 1 234 ? -35.688 4.561 -26.677 1.00 26.27 234 LEU A N 1
ATOM 1946 C CA . LEU A 1 234 ? -36.319 5.893 -26.632 1.00 26.27 234 LEU A CA 1
ATOM 1947 C C . LEU A 1 234 ? -35.546 6.774 -25.607 1.00 26.27 234 LEU A C 1
ATOM 1949 O O . LEU A 1 234 ? -34.941 6.236 -24.685 1.00 26.27 234 LEU A O 1
ATOM 1953 N N . GLU A 1 235 ? -35.367 8.075 -25.856 1.00 28.03 235 GLU A N 1
ATOM 1954 C CA . GLU A 1 235 ? -36.057 9.223 -25.210 1.00 28.03 235 GLU A CA 1
ATOM 1955 C C . GLU A 1 235 ? -35.454 9.704 -23.874 1.00 28.03 235 GLU A C 1
ATOM 1957 O O . GLU A 1 235 ? -34.756 8.976 -23.179 1.00 28.03 235 GLU A O 1
ATOM 1962 N N . TRP A 1 236 ? -35.668 11.002 -23.639 1.00 41.50 236 TRP A N 1
ATOM 1963 C CA . TRP A 1 236 ? -35.007 11.928 -22.713 1.00 41.50 236 TRP A CA 1
ATOM 1964 C C . TRP A 1 236 ? -35.040 11.549 -21.231 1.00 41.50 236 TRP A C 1
ATOM 1966 O O . TRP A 1 236 ? -36.104 11.099 -20.752 1.00 41.50 236 TRP A O 1
#

Sequence (236 aa):
MHLAQLLFQHNDLVSSEDDCRNKYVARQLFRRLAKQGRLSTLGFAQDNWSAAVTKKFVLDPPWWLLFETPEMRRPSGVDEWSKAYGLQLETWLKAMEEQEKGAAFLDGIPLSAHMRESWETGRFWLNYAARKSWAFDAVFWNFLDQRFFGARHSGVPDEELWKTRLDLLSREEQQAMEPFVTRKMEESRERILVEWEPAEARRRLSELLFGPSTYELTPPVFYTMVLDQGTMELEW